Protein AF-A0AAD9MBZ9-F1 (afdb_monomer)

Solvent-accessible surface area (backbone atoms only — not comparable to full-atom values): 18432 Å² total; per-residue (Å²): 141,79,69,64,68,80,71,30,68,68,48,53,51,51,52,49,52,54,50,48,52,55,48,46,54,40,33,76,75,49,40,80,60,59,76,51,81,78,72,68,93,83,60,81,78,73,72,56,68,64,54,52,47,54,52,48,54,54,52,51,51,52,49,51,51,52,50,51,51,50,51,53,53,49,52,55,49,50,51,53,50,52,53,48,49,54,50,48,49,68,76,58,64,48,76,66,56,52,50,51,50,53,52,50,52,53,49,36,58,73,69,64,59,79,77,84,80,80,89,75,85,90,77,91,81,81,88,84,89,82,87,77,91,77,92,74,87,88,71,64,94,63,61,86,77,56,68,84,74,78,80,80,76,76,82,80,88,65,93,84,75,80,57,96,75,46,85,68,54,59,74,71,40,96,87,48,64,77,66,72,78,66,54,76,82,74,86,82,74,89,82,82,82,88,75,80,78,57,51,61,54,54,51,50,53,48,53,51,53,50,51,52,51,50,52,53,53,50,46,50,51,42,48,74,72,67,50,53,69,69,59,44,53,48,35,73,73,31,40,98,80,53,55,74,51,82,86,69,62,77,75,77,62,95,89,64,82,51,84,89,48,68,55,55,48,68,43,99,83,72,49,73,43,71,58,90,66,75,79,76,81,80,127

Radius of gyration: 39.2 Å; Cα contacts (8 Å, |Δi|>4): 52; chains: 1; bounding box: 105×44×94 Å

Organism: NCBI:txid1825666

pLDDT: mean 72.2, std 17.43, range [36.34, 97.31]

Structure (mmCIF, N/CA/C/O backbone):
data_AF-A0AAD9MBZ9-F1
#
_entry.id   AF-A0AAD9MBZ9-F1
#
loop_
_atom_site.group_PDB
_atom_site.id
_atom_site.type_symbol
_atom_site.label_atom_id
_atom_site.label_alt_id
_atom_site.label_comp_id
_atom_site.label_asym_id
_atom_site.label_entity_id
_atom_site.label_seq_id
_atom_site.pdbx_PDB_ins_code
_atom_site.Cartn_x
_atom_site.Cartn_y
_atom_site.Cartn_z
_atom_site.occupancy
_atom_site.B_iso_or_equiv
_atom_site.auth_seq_id
_atom_site.auth_comp_id
_atom_site.auth_asym_id
_atom_site.auth_atom_id
_atom_site.pdbx_PDB_model_num
ATOM 1 N N . MET A 1 1 ? -54.666 5.600 45.096 1.00 47.00 1 MET A N 1
ATOM 2 C CA . MET A 1 1 ? -54.327 6.434 43.925 1.00 47.00 1 MET A CA 1
ATOM 3 C C . MET A 1 1 ? -52.909 6.941 44.125 1.00 47.00 1 MET A C 1
ATOM 5 O O . MET A 1 1 ? -52.737 7.893 44.868 1.00 47.00 1 MET A O 1
ATOM 9 N N . SER A 1 2 ? -51.899 6.234 43.611 1.00 52.81 2 SER A N 1
ATOM 10 C CA . SER A 1 2 ? -50.482 6.617 43.798 1.00 52.81 2 SER A CA 1
ATOM 11 C C . SER A 1 2 ? -49.495 5.877 42.878 1.00 52.81 2 SER A C 1
ATOM 13 O O . SER A 1 2 ? -48.297 5.932 43.121 1.00 52.81 2 SER A O 1
ATOM 15 N N . ASN A 1 3 ? -49.963 5.162 41.846 1.00 53.69 3 ASN A N 1
ATOM 16 C CA . ASN A 1 3 ? -49.082 4.387 40.956 1.00 53.69 3 ASN A CA 1
ATOM 17 C C . ASN A 1 3 ? -48.776 5.106 39.628 1.00 53.69 3 ASN A C 1
ATOM 19 O O . ASN A 1 3 ? -47.924 4.642 38.881 1.00 53.69 3 ASN A O 1
ATOM 23 N N . GLU A 1 4 ? -49.433 6.234 39.335 1.00 56.81 4 GLU A N 1
ATOM 24 C CA . GLU A 1 4 ? -49.197 7.012 38.104 1.00 56.81 4 GLU A CA 1
ATOM 25 C C . GLU A 1 4 ? -47.906 7.844 38.161 1.00 56.81 4 GLU A C 1
ATOM 27 O O . GLU A 1 4 ? -47.330 8.149 37.126 1.00 56.81 4 GLU A O 1
ATOM 32 N N . THR A 1 5 ? -47.392 8.158 39.354 1.00 59.81 5 THR A N 1
ATOM 33 C CA . THR A 1 5 ? -46.161 8.950 39.537 1.00 59.81 5 THR A CA 1
ATOM 34 C C . THR A 1 5 ? -44.873 8.159 39.308 1.00 59.81 5 THR A C 1
ATOM 36 O O . THR A 1 5 ? -43.825 8.755 39.116 1.00 59.81 5 THR A O 1
ATOM 39 N N . VAL A 1 6 ? -44.925 6.823 39.349 1.00 60.34 6 VAL A N 1
ATOM 40 C CA . VAL A 1 6 ? -43.751 5.948 39.131 1.00 60.34 6 VAL A CA 1
ATOM 41 C C . VAL A 1 6 ? -43.583 5.595 37.644 1.00 60.34 6 VAL A C 1
ATOM 43 O O . VAL A 1 6 ? -42.533 5.125 37.222 1.00 60.34 6 VAL A O 1
ATOM 46 N N . LEU A 1 7 ? -44.619 5.835 36.839 1.00 65.50 7 LEU A N 1
ATOM 47 C CA . LEU A 1 7 ? -44.643 5.614 35.390 1.00 65.50 7 LEU A CA 1
ATOM 48 C C . LEU A 1 7 ? -44.848 6.924 34.615 1.00 65.50 7 LEU A C 1
ATOM 50 O O . LEU A 1 7 ? -45.079 6.883 33.410 1.00 65.50 7 LEU A O 1
ATOM 54 N N . SER A 1 8 ? -44.796 8.077 35.290 1.00 83.44 8 SER A N 1
ATOM 55 C CA . SER 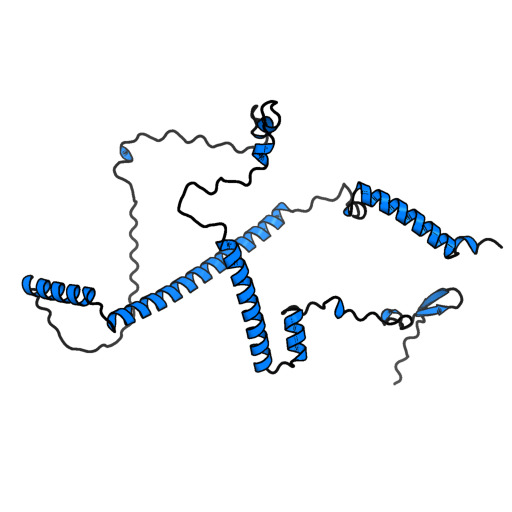A 1 8 ? -44.875 9.370 34.621 1.00 83.44 8 SER A CA 1
ATOM 56 C C . SER A 1 8 ? -43.578 9.636 33.857 1.00 83.44 8 SER A C 1
ATOM 58 O O . SER A 1 8 ? -42.479 9.381 34.353 1.00 83.44 8 SER A O 1
ATOM 60 N N . ASP A 1 9 ? -43.699 10.191 32.652 1.00 84.00 9 ASP A N 1
ATOM 61 C CA . ASP A 1 9 ? -42.548 10.583 31.829 1.00 84.00 9 ASP A CA 1
ATOM 62 C C . ASP A 1 9 ? -41.596 11.535 32.567 1.00 84.00 9 ASP A C 1
ATOM 64 O O . ASP A 1 9 ? -40.397 11.533 32.308 1.00 84.00 9 ASP A O 1
ATOM 68 N N . GLU A 1 10 ? -42.106 12.315 33.523 1.00 85.94 10 GLU A N 1
ATOM 69 C CA . GLU A 1 10 ? -41.304 13.196 34.375 1.00 85.94 10 GLU A CA 1
ATOM 70 C C . GLU A 1 10 ? -40.333 12.405 35.266 1.00 85.94 10 GLU A C 1
ATOM 72 O O . GLU A 1 10 ? -39.157 12.753 35.353 1.00 85.94 10 GLU A O 1
ATOM 77 N N . TYR A 1 11 ? -40.778 11.280 35.831 1.00 88.12 11 TYR A N 1
ATOM 78 C CA . TYR A 1 11 ? -39.923 10.382 36.607 1.00 88.12 11 TYR A CA 1
ATOM 79 C C . TYR A 1 11 ? -38.866 9.696 35.728 1.00 88.12 11 TYR A C 1
ATOM 81 O O . TYR A 1 11 ? -37.708 9.568 36.123 1.00 88.12 11 TYR A O 1
ATOM 89 N N . VAL A 1 12 ? -39.231 9.295 34.505 1.00 90.44 12 VAL A N 1
ATOM 90 C CA . VAL A 1 12 ? -38.288 8.692 33.546 1.00 90.44 12 VAL A CA 1
ATOM 91 C C . VAL A 1 12 ? -37.264 9.720 33.059 1.00 90.44 12 VAL A C 1
ATOM 93 O O . VAL A 1 12 ? -36.084 9.395 32.927 1.00 90.44 12 VAL A O 1
ATOM 96 N N . ALA A 1 13 ? -37.688 10.963 32.822 1.00 90.19 13 ALA A N 1
ATOM 97 C CA . ALA A 1 13 ? -36.803 12.059 32.448 1.00 90.19 13 ALA A CA 1
ATOM 98 C C . ALA A 1 13 ? -35.802 12.373 33.567 1.00 90.19 13 ALA A C 1
ATOM 100 O O . ALA A 1 13 ? -34.615 12.554 33.292 1.00 90.19 13 ALA A O 1
ATOM 101 N N . GLU A 1 14 ? -36.253 12.373 34.822 1.00 90.88 14 GLU A N 1
ATOM 102 C CA . GLU A 1 14 ? -35.382 12.549 35.984 1.00 90.88 14 GLU A CA 1
ATOM 103 C C . GLU A 1 14 ? -34.386 11.385 36.128 1.00 90.88 14 GLU A C 1
ATOM 105 O O . GLU A 1 14 ? -33.186 11.613 36.298 1.00 90.88 14 GLU A O 1
ATOM 110 N N . LEU A 1 15 ? -34.844 10.139 35.951 1.00 92.69 15 LEU A N 1
ATOM 111 C CA . LEU A 1 15 ? -33.988 8.949 35.959 1.00 92.69 15 LEU A CA 1
ATOM 112 C C . LEU A 1 15 ? -32.922 8.998 34.848 1.00 92.69 15 LEU A C 1
ATOM 114 O O . LEU A 1 15 ? -31.755 8.690 35.086 1.00 92.69 15 LEU A O 1
ATOM 118 N N . MET A 1 16 ? -33.306 9.425 33.643 1.00 91.31 16 MET A N 1
ATOM 119 C CA . MET A 1 16 ? -32.402 9.548 32.498 1.00 91.31 16 MET A CA 1
ATOM 120 C C . MET A 1 16 ? -31.396 10.690 32.683 1.00 91.31 16 MET A C 1
ATOM 122 O O . MET A 1 16 ? -30.238 10.554 32.294 1.00 91.31 16 MET A O 1
ATOM 126 N N . ALA A 1 17 ? -31.803 11.802 33.300 1.00 94.44 17 ALA A N 1
ATOM 127 C CA . ALA A 1 17 ? -30.899 12.898 33.637 1.00 94.44 17 ALA A CA 1
ATOM 128 C C . ALA A 1 17 ? -29.855 12.470 34.682 1.00 94.44 17 ALA A C 1
ATOM 130 O O . ALA A 1 17 ? -28.677 12.806 34.540 1.00 94.44 17 ALA A O 1
ATOM 131 N N . LEU A 1 18 ? -30.264 11.692 35.688 1.00 93.69 18 LEU A N 1
ATOM 132 C CA . LEU A 1 18 ? -29.365 11.091 36.676 1.00 93.69 18 LEU A CA 1
ATOM 133 C C . LEU A 1 18 ? -28.376 10.113 36.023 1.00 93.69 18 LEU A C 1
ATOM 135 O O . LEU A 1 18 ? -27.167 10.235 36.225 1.00 93.69 18 LEU A O 1
ATOM 139 N N . GLU A 1 19 ? -28.853 9.199 35.172 1.00 92.81 19 GLU A N 1
ATOM 140 C CA . GLU A 1 19 ? -27.982 8.262 34.451 1.00 92.81 19 GLU A CA 1
ATOM 141 C C . GLU A 1 19 ? -27.018 8.993 33.503 1.00 92.81 19 GLU A C 1
ATOM 143 O O . GLU A 1 19 ? -25.838 8.652 33.435 1.00 92.81 19 GLU A O 1
ATOM 148 N N . ALA A 1 20 ? -27.474 10.049 32.823 1.00 93.31 20 ALA A N 1
ATOM 149 C CA . ALA A 1 20 ? -26.630 10.864 31.954 1.00 93.31 20 ALA A CA 1
ATOM 150 C C . ALA A 1 20 ? -25.500 11.565 32.726 1.00 93.31 20 ALA A C 1
ATOM 152 O O . ALA A 1 20 ? -24.374 11.628 32.227 1.00 93.31 20 ALA A O 1
ATOM 153 N N . GLN A 1 21 ? -25.762 12.055 33.942 1.00 93.06 21 GLN A N 1
ATOM 154 C CA . GLN A 1 21 ? -24.729 12.636 34.806 1.00 93.06 21 GLN A CA 1
ATOM 155 C C . GLN A 1 21 ? -23.696 11.582 35.225 1.00 93.06 21 GLN A C 1
ATOM 157 O O . GLN A 1 21 ? -22.492 11.805 35.071 1.00 93.06 21 GLN A O 1
ATOM 162 N N . ASP A 1 22 ? -24.144 10.400 35.648 1.00 91.50 22 ASP A N 1
ATOM 163 C CA . ASP A 1 22 ? -23.259 9.285 35.998 1.00 91.50 22 ASP A CA 1
ATOM 164 C C . ASP A 1 22 ? -22.427 8.804 34.798 1.00 91.50 22 ASP A C 1
ATOM 166 O O . ASP A 1 22 ? -21.227 8.529 34.916 1.00 91.50 22 ASP A O 1
ATOM 170 N N . CYS A 1 23 ? -23.042 8.717 33.619 1.00 88.25 23 CYS A N 1
ATOM 171 C CA . CYS A 1 23 ? -22.372 8.389 32.366 1.00 88.25 23 CYS A CA 1
ATOM 172 C C . CYS A 1 23 ? -21.369 9.469 31.955 1.00 88.25 23 CYS A C 1
ATOM 174 O O . CYS A 1 23 ? -20.281 9.124 31.494 1.00 88.25 23 CYS A O 1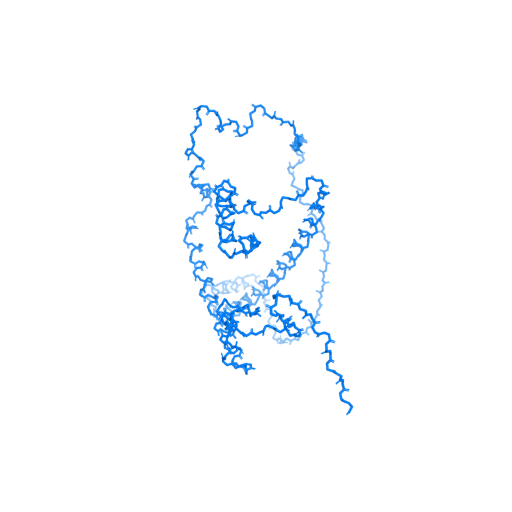
ATOM 176 N N . SER A 1 24 ? -21.681 10.752 32.163 1.00 92.31 24 SER A N 1
ATOM 177 C CA . SER A 1 24 ? -20.761 11.864 31.907 1.00 92.31 24 SER A CA 1
ATOM 178 C C . SER A 1 24 ? -19.519 11.766 32.789 1.00 92.31 24 SER A C 1
ATOM 180 O O . SER A 1 24 ? -18.406 11.884 32.287 1.00 92.31 24 SER A O 1
ATOM 182 N N . VAL A 1 25 ? -19.677 11.482 34.085 1.00 91.81 25 VAL A N 1
ATOM 183 C CA . VAL A 1 25 ? -18.543 11.309 35.010 1.00 91.81 25 VAL A CA 1
ATOM 184 C C . VAL A 1 25 ? -17.682 10.103 34.614 1.00 91.81 25 VAL A C 1
ATOM 186 O O . VAL A 1 25 ? -16.451 10.190 34.572 1.00 91.81 25 VAL A O 1
ATOM 189 N N . LYS A 1 26 ? -18.307 8.975 34.254 1.00 88.75 26 LYS A N 1
ATOM 190 C CA . LYS A 1 26 ? -17.599 7.788 33.738 1.00 88.75 26 LYS A CA 1
ATOM 191 C C . LYS A 1 26 ? -16.870 8.078 32.421 1.00 88.75 26 LYS A C 1
ATOM 193 O O . LYS A 1 26 ? -15.748 7.619 32.226 1.00 88.75 26 LYS A O 1
ATOM 198 N N . TYR A 1 27 ? -17.463 8.877 31.538 1.00 90.44 27 TYR A N 1
ATOM 199 C CA . TYR A 1 27 ? -16.835 9.293 30.286 1.00 90.44 27 TYR A CA 1
ATOM 200 C C . TYR A 1 27 ? -15.659 10.248 30.514 1.00 90.44 27 TYR A C 1
ATOM 202 O O . TYR A 1 27 ? -14.615 10.087 29.891 1.00 90.44 27 TYR A O 1
ATOM 210 N N . SER A 1 28 ? -15.767 11.200 31.442 1.00 92.12 28 SER A N 1
ATOM 211 C CA . SER A 1 28 ? -14.646 12.082 31.790 1.00 92.12 28 SER A CA 1
ATOM 212 C C . SER A 1 28 ? -13.458 11.313 32.369 1.00 92.12 28 SER A C 1
ATOM 214 O O . SER A 1 28 ? -12.314 11.704 32.160 1.00 92.12 28 SER A O 1
ATOM 216 N N . THR A 1 29 ? -13.715 10.217 33.085 1.00 91.12 29 THR A N 1
ATOM 217 C CA . THR A 1 29 ? -12.667 9.428 33.749 1.00 91.12 29 THR A CA 1
ATOM 218 C C . THR A 1 29 ? -12.066 8.338 32.863 1.00 91.12 29 THR A C 1
ATOM 220 O O . THR A 1 29 ? -10.862 8.104 32.928 1.00 91.12 29 THR A O 1
ATOM 223 N N . MET A 1 30 ? -12.869 7.666 32.033 1.00 88.31 30 MET A N 1
ATOM 224 C CA . MET A 1 30 ? -12.446 6.489 31.255 1.00 88.31 30 MET A CA 1
ATOM 225 C C . MET A 1 30 ? -12.684 6.625 29.738 1.00 88.31 30 MET A C 1
ATOM 227 O O . MET A 1 30 ? -12.373 5.710 28.974 1.00 88.31 30 MET A O 1
ATOM 231 N N . GLY A 1 31 ? -13.230 7.749 29.270 1.00 89.50 31 GLY A N 1
ATOM 232 C CA . GLY A 1 31 ? -13.544 7.988 27.861 1.00 89.50 31 GLY A CA 1
ATOM 233 C C . GLY A 1 31 ? -14.549 6.986 27.290 1.00 89.50 31 GLY A C 1
ATOM 234 O O . GLY A 1 31 ? -15.372 6.404 27.997 1.00 89.50 31 GLY A O 1
ATOM 235 N N . LEU A 1 32 ? -14.450 6.729 25.984 1.00 85.50 32 LEU A N 1
ATOM 236 C CA . LEU A 1 32 ? -15.258 5.717 25.285 1.00 85.50 32 LEU A CA 1
ATOM 237 C C . LEU A 1 32 ? -15.076 4.290 25.835 1.00 85.50 32 LEU A C 1
ATOM 239 O O . LEU A 1 32 ? -15.905 3.422 25.559 1.00 85.50 32 LEU A O 1
ATOM 243 N N . GLU A 1 33 ? -14.014 4.017 26.600 1.00 85.44 33 GLU A N 1
ATOM 244 C CA . GLU A 1 33 ? -13.808 2.697 27.200 1.00 85.44 33 GLU A CA 1
ATOM 245 C C . GLU A 1 33 ? -14.776 2.413 28.355 1.00 85.44 33 GLU A C 1
ATOM 247 O O . GLU A 1 33 ? -15.058 1.243 28.609 1.00 85.44 33 GLU A O 1
ATOM 252 N N . ALA A 1 34 ? -15.364 3.444 28.979 1.00 82.38 34 ALA A N 1
ATOM 253 C CA . ALA A 1 34 ? -16.384 3.296 30.024 1.00 82.38 34 ALA A CA 1
ATOM 254 C C . ALA A 1 34 ? -17.599 2.468 29.572 1.00 82.38 34 ALA A C 1
ATOM 256 O O . ALA A 1 34 ? -18.203 1.754 30.370 1.00 82.38 34 ALA A O 1
ATOM 257 N N . PHE A 1 35 ? -17.953 2.565 28.289 1.00 82.31 35 PHE A N 1
ATOM 258 C CA . PHE A 1 35 ? -19.120 1.904 27.700 1.00 82.31 35 PHE A CA 1
ATOM 259 C C . PHE A 1 35 ? -18.781 0.565 27.039 1.00 82.31 35 PHE A C 1
ATOM 261 O O . PHE A 1 35 ? -19.665 -0.125 26.528 1.00 82.31 35 PHE A O 1
ATOM 268 N N . ARG A 1 36 ? -17.504 0.161 27.030 1.00 84.88 36 ARG A N 1
ATOM 269 C CA . ARG A 1 36 ? -17.115 -1.155 26.522 1.00 84.88 36 ARG A CA 1
ATOM 270 C C . ARG A 1 36 ? -17.449 -2.199 27.577 1.00 84.88 36 ARG A C 1
ATOM 272 O O . ARG A 1 36 ? -16.929 -2.158 28.687 1.00 84.88 36 ARG A O 1
ATOM 279 N N . SER A 1 37 ? -18.267 -3.185 27.211 1.00 78.38 37 SER A N 1
ATOM 280 C CA . SER A 1 37 ? -18.514 -4.350 28.061 1.00 78.38 37 SER A CA 1
ATOM 281 C C . SER A 1 37 ? -17.175 -5.006 28.411 1.00 78.38 37 SER A C 1
ATOM 283 O O . SER A 1 37 ? -16.494 -5.555 27.534 1.00 78.38 37 SER A O 1
ATOM 285 N N . SER A 1 38 ? -16.781 -4.922 29.681 1.00 74.56 38 SER A N 1
ATOM 286 C CA . SER A 1 38 ? -15.563 -5.561 30.167 1.00 74.56 38 SER A CA 1
ATOM 287 C C . SER A 1 38 ? -15.698 -7.065 29.964 1.00 74.56 38 SER A C 1
ATOM 289 O O . SER A 1 38 ? -16.590 -7.711 30.516 1.00 74.56 38 SER A O 1
ATOM 291 N N . LYS A 1 39 ? -14.850 -7.620 29.097 1.00 74.94 39 LYS A N 1
ATOM 292 C CA . LYS A 1 39 ? -14.873 -9.051 28.788 1.00 74.94 39 LYS A CA 1
ATOM 293 C C . LYS A 1 39 ? -14.536 -9.818 30.073 1.00 74.94 39 LYS A C 1
ATOM 295 O O . LYS A 1 39 ? -13.599 -9.424 30.772 1.00 74.94 39 LYS A O 1
ATOM 300 N N . PRO A 1 40 ? -15.268 -10.897 30.402 1.00 79.50 40 PRO A N 1
ATOM 301 C CA . PRO A 1 40 ? -15.053 -11.625 31.644 1.00 79.50 40 PRO A CA 1
ATOM 302 C C . PRO A 1 40 ? -13.602 -12.114 31.728 1.00 79.50 40 PRO A C 1
ATOM 304 O O . PRO A 1 40 ? -13.054 -12.650 30.763 1.00 79.50 40 PRO A O 1
ATOM 307 N N . LYS A 1 41 ? -12.984 -11.940 32.904 1.00 73.75 41 LYS A N 1
ATOM 308 C CA . LYS A 1 41 ? -11.548 -12.182 33.156 1.00 73.75 41 LYS A CA 1
ATOM 309 C C . LYS A 1 41 ? -11.096 -13.632 32.890 1.00 73.75 41 LYS A C 1
ATOM 311 O O . LYS A 1 41 ? -9.901 -13.873 32.761 1.00 73.75 41 LYS A O 1
ATOM 316 N N . ASN A 1 42 ? -12.043 -14.566 32.754 1.00 71.56 42 ASN A N 1
ATOM 317 C CA . ASN A 1 42 ? -11.824 -16.010 32.612 1.00 71.56 42 ASN A CA 1
ATOM 318 C C . ASN A 1 42 ? -12.153 -16.555 31.210 1.00 71.56 42 ASN A C 1
ATOM 320 O O . ASN A 1 42 ? -12.506 -17.724 31.072 1.00 71.56 42 ASN A O 1
ATOM 324 N N . LEU A 1 43 ? -12.078 -15.734 30.159 1.00 73.31 43 LEU A N 1
ATOM 325 C CA . LEU A 1 43 ? -12.194 -16.241 28.792 1.00 73.31 43 LEU A CA 1
ATOM 326 C C . LEU A 1 43 ? -10.844 -16.806 28.328 1.00 73.31 43 LEU A C 1
ATOM 328 O O . LEU A 1 43 ? -9.809 -16.148 28.469 1.00 73.31 43 LEU A O 1
ATOM 332 N N . ALA A 1 44 ? -10.848 -18.017 27.764 1.00 78.19 44 ALA A N 1
ATOM 333 C CA . ALA A 1 44 ? -9.657 -18.590 27.148 1.00 78.19 44 ALA A CA 1
ATOM 334 C C . ALA A 1 44 ? -9.099 -17.596 26.118 1.00 78.19 44 ALA A C 1
ATOM 336 O O . ALA A 1 44 ? -9.823 -17.114 25.242 1.00 78.19 44 ALA A O 1
ATOM 337 N N . LYS A 1 45 ? -7.816 -17.238 26.258 1.00 76.62 45 LYS A N 1
ATOM 338 C CA . LYS A 1 45 ? -7.170 -16.266 25.369 1.00 76.62 45 LYS A CA 1
ATOM 339 C C . LYS A 1 45 ? -7.308 -16.770 23.929 1.00 76.62 45 LYS A C 1
ATOM 341 O O . LYS A 1 45 ? -6.924 -17.912 23.671 1.00 76.62 45 LYS A O 1
ATOM 346 N N . PRO A 1 46 ? -7.820 -15.953 22.992 1.00 76.81 46 PRO A N 1
ATOM 347 C CA . PRO A 1 46 ? -7.946 -16.384 21.611 1.00 76.81 46 PRO A CA 1
ATOM 348 C C . PRO A 1 46 ? -6.571 -16.789 21.074 1.00 76.81 46 PRO A C 1
ATOM 350 O O . PRO A 1 46 ? -5.556 -16.160 21.402 1.00 76.81 46 PRO A O 1
ATOM 353 N N . ASN A 1 47 ? -6.539 -17.836 20.246 1.00 79.12 47 ASN A N 1
ATOM 354 C CA . ASN A 1 47 ? -5.323 -18.339 19.609 1.00 79.12 47 ASN A CA 1
ATOM 355 C C . ASN A 1 47 ? -4.829 -17.353 18.533 1.00 79.12 47 ASN A C 1
ATOM 357 O O . ASN A 1 47 ? -4.948 -17.558 17.328 1.00 79.12 47 ASN A O 1
ATOM 361 N N . THR A 1 48 ? -4.300 -16.225 18.995 1.00 89.12 48 THR A N 1
ATOM 362 C CA . THR A 1 48 ? -3.887 -15.102 18.153 1.00 89.12 48 THR A CA 1
ATOM 363 C C . THR A 1 48 ? -2.571 -15.367 17.444 1.00 89.12 48 THR A C 1
ATOM 365 O O . THR A 1 48 ? -2.320 -14.758 16.417 1.00 89.12 48 THR A O 1
ATOM 368 N N . ARG A 1 49 ? -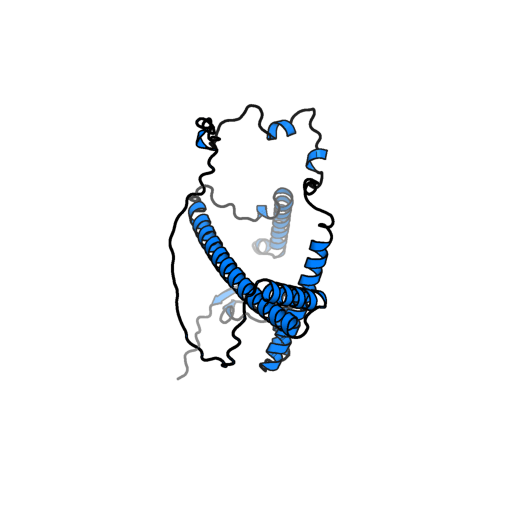1.711 -16.257 17.952 1.00 87.38 49 ARG A N 1
ATOM 369 C CA . ARG A 1 49 ? -0.420 -16.550 17.311 1.00 87.38 49 ARG A CA 1
ATOM 370 C C . ARG A 1 49 ? -0.603 -17.358 16.033 1.00 87.38 49 ARG A C 1
ATOM 372 O O . ARG A 1 49 ? -0.054 -16.962 15.014 1.00 87.38 49 ARG A O 1
ATOM 379 N N . PHE A 1 50 ? -1.420 -18.407 16.086 1.00 90.19 50 PHE A N 1
ATOM 380 C CA . PHE A 1 50 ? -1.712 -19.248 14.928 1.00 90.19 50 PHE A CA 1
ATOM 381 C C . PHE A 1 50 ? -2.438 -18.471 13.823 1.00 90.19 50 PHE A C 1
ATOM 383 O O . PHE A 1 50 ? -1.976 -18.440 12.688 1.00 90.19 50 PHE A O 1
ATOM 390 N N . LEU A 1 51 ? -3.509 -17.744 14.165 1.00 90.81 51 LEU A N 1
ATOM 391 C CA . LEU A 1 51 ? -4.258 -16.954 13.180 1.00 90.81 51 LEU A CA 1
ATOM 392 C C . LEU A 1 51 ? -3.417 -15.822 12.576 1.00 90.81 51 LEU A C 1
ATOM 394 O O . LEU A 1 51 ? -3.471 -15.593 11.372 1.00 90.81 51 LEU A O 1
ATOM 398 N N . ARG A 1 52 ? -2.586 -15.143 13.381 1.00 92.69 52 ARG A N 1
ATOM 399 C CA . ARG A 1 52 ? -1.649 -14.135 12.856 1.00 92.69 52 ARG A CA 1
ATOM 400 C C . ARG A 1 52 ? -0.620 -14.746 11.914 1.00 92.69 52 ARG A C 1
ATOM 402 O O . ARG A 1 52 ? -0.206 -14.065 10.984 1.00 92.69 52 ARG A O 1
ATOM 409 N N . GLN A 1 53 ? -0.195 -15.984 12.162 1.00 94.50 53 GLN A N 1
ATOM 410 C CA . GLN A 1 53 ? 0.757 -16.664 11.294 1.00 94.50 53 GLN A CA 1
ATOM 411 C C . GLN A 1 53 ? 0.126 -17.001 9.942 1.00 94.50 53 GLN A C 1
ATOM 413 O O . GLN A 1 53 ? 0.701 -16.632 8.928 1.00 94.50 53 GLN A O 1
ATOM 418 N N . ILE A 1 54 ? -1.086 -17.565 9.920 1.00 95.38 54 ILE A N 1
ATOM 419 C CA . ILE A 1 54 ? -1.815 -17.847 8.669 1.00 95.38 54 ILE A CA 1
ATOM 420 C C . ILE A 1 54 ? -2.036 -16.568 7.859 1.00 95.38 54 ILE A C 1
ATOM 422 O O . ILE A 1 54 ? -1.788 -16.533 6.655 1.00 95.38 54 ILE A O 1
ATOM 426 N N . ILE A 1 55 ? -2.476 -15.492 8.515 1.00 95.06 55 ILE A N 1
ATOM 427 C CA . ILE A 1 55 ? -2.684 -14.207 7.840 1.00 95.06 55 ILE A CA 1
ATOM 428 C C . ILE A 1 55 ? -1.358 -13.697 7.269 1.00 95.06 55 ILE A C 1
ATOM 430 O O . ILE A 1 55 ? -1.317 -13.292 6.118 1.00 95.06 55 ILE A O 1
ATOM 434 N N . ARG A 1 56 ? -0.258 -13.774 8.024 1.00 96.69 56 ARG A N 1
ATOM 435 C CA . ARG A 1 56 ? 1.051 -13.322 7.538 1.00 96.69 56 ARG A CA 1
ATOM 436 C C . ARG A 1 56 ? 1.570 -14.161 6.370 1.00 96.69 56 ARG A C 1
ATOM 438 O O . ARG A 1 56 ? 2.085 -13.605 5.409 1.00 96.69 56 ARG A O 1
ATOM 445 N N . GLU A 1 57 ? 1.464 -15.483 6.449 1.00 97.00 57 GLU A N 1
ATOM 446 C CA . GLU A 1 57 ? 1.921 -16.387 5.387 1.00 97.00 57 GLU A CA 1
ATOM 447 C C . GLU A 1 57 ? 1.136 -16.154 4.095 1.00 97.00 57 GLU A C 1
ATOM 449 O O . GLU A 1 57 ? 1.732 -16.020 3.028 1.00 97.00 57 GLU A O 1
ATOM 454 N N . THR A 1 58 ? -0.185 -15.998 4.198 1.00 96.38 58 THR A N 1
ATOM 455 C CA . THR A 1 58 ? -1.039 -15.688 3.043 1.00 96.38 58 THR A CA 1
ATOM 456 C C . THR A 1 58 ? -0.752 -14.302 2.469 1.00 96.38 58 THR A C 1
ATOM 458 O O . THR A 1 58 ? -0.621 -14.167 1.253 1.00 96.38 58 THR A O 1
ATOM 461 N N . THR A 1 59 ? -0.575 -13.272 3.304 1.00 96.62 59 THR A N 1
ATOM 462 C CA . THR A 1 59 ? -0.227 -11.928 2.819 1.00 96.62 59 THR A CA 1
ATOM 463 C C . THR A 1 59 ? 1.152 -11.888 2.174 1.00 96.62 59 THR A C 1
ATOM 465 O O . THR A 1 59 ? 1.307 -11.255 1.136 1.00 96.62 59 THR A O 1
ATOM 468 N N . ASN A 1 60 ? 2.142 -12.581 2.744 1.00 97.31 60 ASN A N 1
ATOM 469 C CA . ASN A 1 60 ? 3.497 -12.630 2.196 1.00 97.31 60 ASN A CA 1
ATOM 470 C C . ASN A 1 60 ? 3.528 -13.366 0.855 1.00 97.31 60 ASN A C 1
ATOM 472 O O . ASN A 1 60 ? 4.168 -12.899 -0.080 1.00 97.31 60 ASN A O 1
ATOM 476 N N . HIS A 1 61 ? 2.814 -14.487 0.741 1.00 97.06 61 HIS A N 1
ATOM 477 C CA . HIS A 1 61 ? 2.695 -15.222 -0.514 1.00 97.06 61 HIS A CA 1
ATOM 478 C C . HIS A 1 61 ? 2.009 -14.386 -1.604 1.00 97.06 61 HIS A C 1
ATOM 480 O O . HIS A 1 61 ? 2.500 -14.311 -2.727 1.00 97.06 61 HIS A O 1
ATOM 486 N N . ASN A 1 62 ? 0.912 -13.702 -1.269 1.00 95.69 62 ASN A N 1
ATOM 487 C CA . ASN A 1 62 ? 0.209 -12.844 -2.223 1.00 95.69 62 ASN A CA 1
ATOM 488 C C . ASN A 1 62 ? 1.062 -11.638 -2.636 1.00 95.69 62 ASN A C 1
ATOM 490 O O . ASN A 1 62 ? 1.094 -11.288 -3.812 1.00 95.69 62 ASN A O 1
ATOM 494 N N . ALA A 1 63 ? 1.796 -11.038 -1.695 1.00 96.88 63 ALA A N 1
ATOM 495 C CA . ALA A 1 63 ? 2.748 -9.974 -1.993 1.00 96.88 63 ALA A CA 1
ATOM 496 C C . ALA A 1 63 ? 3.883 -10.466 -2.906 1.00 96.88 63 ALA A C 1
ATOM 498 O O . ALA A 1 63 ? 4.244 -9.772 -3.850 1.00 96.88 63 ALA A O 1
ATOM 499 N N . ALA A 1 64 ? 4.407 -11.673 -2.673 1.00 95.44 64 ALA A N 1
ATOM 500 C CA . ALA A 1 64 ? 5.439 -12.272 -3.515 1.00 95.44 64 ALA A CA 1
ATOM 501 C C . ALA A 1 64 ? 4.930 -12.577 -4.934 1.00 95.44 64 ALA A C 1
ATOM 503 O O . ALA A 1 64 ? 5.644 -12.330 -5.904 1.00 95.44 64 ALA A O 1
ATOM 504 N N . LEU A 1 65 ? 3.692 -13.064 -5.074 1.00 96.25 65 LEU A N 1
ATOM 505 C CA . LEU A 1 65 ? 3.065 -13.266 -6.383 1.00 96.25 65 LEU A CA 1
ATOM 506 C C . LEU A 1 65 ? 2.882 -11.947 -7.139 1.00 96.25 65 LEU A C 1
ATOM 508 O O . LEU A 1 65 ? 3.281 -11.862 -8.297 1.00 96.25 65 LE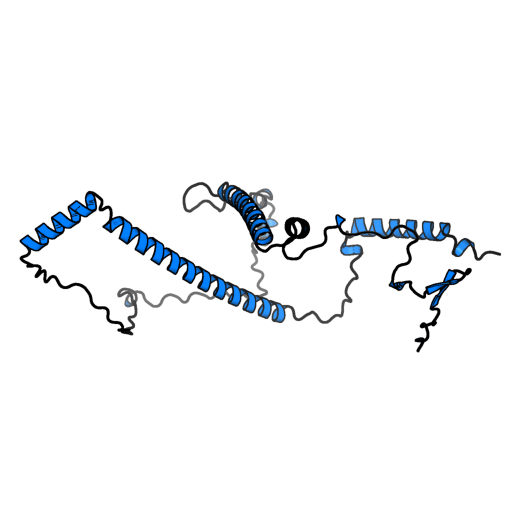U A O 1
ATOM 512 N N . LEU A 1 66 ? 2.355 -10.914 -6.476 1.00 96.44 66 LEU A N 1
ATOM 513 C CA . LEU A 1 66 ? 2.198 -9.581 -7.064 1.00 96.44 66 LEU A CA 1
ATOM 514 C C . LEU A 1 66 ? 3.545 -8.971 -7.467 1.00 96.44 66 LEU A C 1
ATOM 516 O O . LEU A 1 66 ? 3.656 -8.396 -8.544 1.00 96.44 66 LEU A O 1
ATOM 520 N N . ALA A 1 67 ? 4.579 -9.119 -6.636 1.00 94.00 67 ALA A N 1
ATOM 521 C CA . ALA A 1 67 ? 5.922 -8.637 -6.948 1.00 94.00 67 ALA A CA 1
ATOM 522 C C . ALA A 1 67 ? 6.515 -9.353 -8.169 1.00 94.00 67 ALA A C 1
ATOM 524 O O . ALA A 1 67 ? 7.096 -8.705 -9.036 1.00 94.00 67 ALA A O 1
ATOM 525 N N . LYS A 1 68 ? 6.325 -10.674 -8.270 1.00 95.81 68 LYS A N 1
ATOM 526 C CA . LYS A 1 68 ? 6.779 -11.459 -9.423 1.00 95.81 68 LYS A CA 1
ATOM 527 C C . LYS A 1 68 ? 6.060 -11.043 -10.708 1.00 95.81 68 LYS A C 1
ATOM 529 O O . LYS A 1 68 ? 6.713 -10.855 -11.729 1.00 95.81 68 LYS A O 1
ATOM 534 N N . GLU A 1 69 ? 4.741 -10.869 -10.655 1.00 94.94 69 GLU A N 1
ATOM 535 C CA . GLU A 1 69 ? 3.950 -10.399 -11.798 1.00 94.94 69 GLU A CA 1
ATOM 536 C C . GLU A 1 69 ? 4.355 -8.977 -12.215 1.00 94.94 69 GLU A C 1
ATOM 538 O O . GLU A 1 69 ? 4.549 -8.708 -13.401 1.00 94.94 69 GLU A O 1
ATOM 543 N N . ALA A 1 70 ? 4.566 -8.081 -11.246 1.00 95.56 70 ALA A N 1
ATOM 544 C CA . ALA A 1 70 ? 5.037 -6.725 -11.502 1.00 95.56 70 ALA A CA 1
ATOM 545 C C . ALA A 1 70 ? 6.422 -6.727 -12.161 1.00 95.56 70 ALA A C 1
ATOM 547 O O . ALA A 1 70 ? 6.599 -6.072 -13.187 1.00 95.56 70 ALA A O 1
ATOM 548 N N . GLN A 1 71 ? 7.371 -7.510 -11.640 1.00 92.56 71 GLN A N 1
ATOM 549 C CA . GLN A 1 71 ? 8.707 -7.651 -12.220 1.00 92.56 71 GLN A CA 1
ATOM 550 C C . GLN A 1 71 ? 8.651 -8.201 -13.651 1.00 92.56 71 GLN A C 1
ATOM 552 O O . GLN A 1 71 ? 9.335 -7.691 -14.533 1.00 92.56 71 GLN A O 1
ATOM 557 N N . GLU A 1 72 ? 7.814 -9.208 -13.910 1.00 95.06 72 GLU A N 1
ATOM 558 C CA . GLU A 1 72 ? 7.636 -9.759 -15.256 1.00 95.06 72 GLU A CA 1
ATOM 559 C C . GLU A 1 72 ? 7.014 -8.730 -16.214 1.00 95.06 72 GLU A C 1
ATOM 561 O O . GLU A 1 72 ? 7.442 -8.604 -17.363 1.00 95.06 72 GLU A O 1
ATOM 566 N N . SER A 1 73 ? 6.035 -7.952 -15.746 1.00 92.25 73 SER A N 1
ATOM 567 C CA . SER A 1 73 ? 5.425 -6.880 -16.539 1.00 92.25 73 SER A CA 1
ATOM 568 C C . SER A 1 73 ? 6.417 -5.757 -16.856 1.00 92.25 73 SER A C 1
ATOM 570 O O . SER A 1 73 ? 6.436 -5.262 -17.983 1.00 92.25 73 SER A O 1
ATOM 572 N N . GLN A 1 74 ? 7.280 -5.405 -15.898 1.00 94.00 74 GLN A N 1
ATOM 573 C CA . GLN A 1 74 ? 8.333 -4.411 -16.074 1.00 94.00 74 GLN A CA 1
ATOM 574 C C . GLN A 1 74 ? 9.390 -4.898 -17.060 1.00 94.00 74 GLN A C 1
ATOM 576 O O . GLN A 1 74 ? 9.687 -4.184 -18.009 1.00 94.00 74 GLN A O 1
ATOM 581 N N . ALA A 1 75 ? 9.869 -6.137 -16.922 1.00 94.69 75 ALA A N 1
ATOM 582 C CA . ALA A 1 75 ? 10.820 -6.721 -17.865 1.00 94.69 75 ALA A CA 1
ATOM 583 C C . ALA A 1 75 ? 10.257 -6.745 -19.296 1.00 94.69 75 ALA A C 1
ATOM 585 O O . ALA A 1 75 ? 10.935 -6.346 -20.239 1.00 94.69 75 ALA A O 1
ATOM 586 N N . ARG A 1 76 ? 8.978 -7.115 -19.465 1.00 94.56 76 ARG A N 1
ATOM 587 C CA . ARG A 1 76 ? 8.315 -7.045 -20.777 1.00 94.56 76 ARG A CA 1
ATOM 588 C C . ARG A 1 76 ? 8.257 -5.625 -21.337 1.00 94.56 76 ARG A C 1
ATOM 590 O O . ARG A 1 76 ? 8.399 -5.451 -22.546 1.00 94.56 76 ARG A O 1
ATOM 597 N N . LEU A 1 77 ? 8.009 -4.618 -20.501 1.00 93.88 77 LEU A N 1
ATOM 598 C CA . LEU A 1 77 ? 8.017 -3.222 -20.939 1.00 93.88 77 LEU A CA 1
ATOM 599 C C . LEU A 1 77 ? 9.425 -2.777 -21.334 1.00 93.88 77 LEU A C 1
ATOM 601 O O . LEU A 1 77 ? 9.573 -2.185 -22.400 1.00 93.88 77 LEU A O 1
ATOM 605 N N . ASP A 1 78 ? 10.439 -3.112 -20.543 1.00 94.94 78 ASP A N 1
ATOM 606 C CA . ASP A 1 78 ? 11.835 -2.765 -20.814 1.00 94.94 78 ASP A CA 1
ATOM 607 C C . ASP A 1 78 ? 12.369 -3.431 -22.087 1.00 94.94 78 ASP A C 1
ATOM 609 O O . ASP A 1 78 ? 13.087 -2.802 -22.866 1.00 94.94 78 ASP A O 1
ATOM 613 N N . ASP A 1 79 ? 11.960 -4.665 -22.372 1.00 95.12 79 ASP A N 1
ATOM 614 C CA . ASP A 1 79 ? 12.276 -5.335 -23.633 1.00 95.12 79 ASP A CA 1
ATOM 615 C C . ASP A 1 79 ? 11.647 -4.604 -24.824 1.00 95.12 79 ASP A C 1
ATOM 617 O 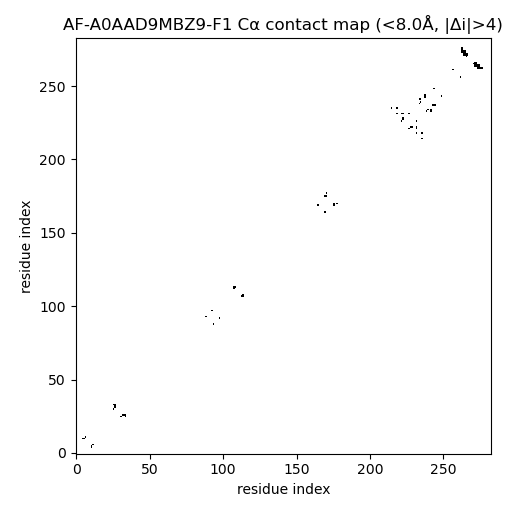O . ASP A 1 79 ? 12.293 -4.391 -25.855 1.00 95.12 79 ASP A O 1
ATOM 621 N N . LEU A 1 80 ? 10.387 -4.175 -24.693 1.00 94.62 80 LEU A N 1
ATOM 622 C CA . LEU A 1 80 ? 9.698 -3.413 -25.734 1.00 94.62 80 LEU A CA 1
ATOM 623 C C . LEU A 1 80 ? 10.318 -2.026 -25.929 1.00 94.62 80 LEU A C 1
ATOM 625 O O . LEU A 1 80 ? 10.488 -1.602 -27.077 1.00 94.62 80 LEU A O 1
ATOM 629 N N . THR A 1 81 ? 10.671 -1.320 -24.852 1.00 94.31 81 THR A N 1
ATOM 630 C CA . THR A 1 81 ? 11.321 -0.006 -24.938 1.00 94.31 81 THR A CA 1
ATOM 631 C C . THR A 1 81 ? 12.718 -0.131 -25.530 1.00 94.31 81 THR A C 1
ATOM 633 O O . THR A 1 81 ? 13.016 0.584 -26.485 1.00 94.31 81 THR A O 1
ATOM 636 N N . SER A 1 82 ? 13.525 -1.092 -25.078 1.00 93.44 82 SER A N 1
ATOM 637 C CA . SER A 1 82 ? 14.866 -1.374 -25.601 1.00 93.44 82 SER A CA 1
ATOM 638 C C . SER A 1 82 ? 14.822 -1.790 -27.070 1.00 93.44 82 SER A C 1
ATOM 640 O O . SER A 1 82 ? 15.609 -1.301 -27.886 1.00 93.44 82 SER A O 1
ATOM 642 N N . ALA A 1 83 ? 13.869 -2.641 -27.463 1.00 93.88 83 ALA A N 1
ATOM 643 C CA . ALA A 1 83 ? 13.670 -3.013 -28.860 1.00 93.88 83 ALA A CA 1
ATOM 644 C C . ALA A 1 83 ? 13.246 -1.811 -29.716 1.00 93.88 83 ALA A C 1
ATOM 646 O O . ALA A 1 83 ? 13.698 -1.670 -30.858 1.00 93.88 83 ALA A O 1
ATOM 647 N N . ASN A 1 84 ? 12.388 -0.934 -29.189 1.00 92.25 84 ASN A N 1
ATOM 648 C CA . ASN A 1 84 ? 11.979 0.284 -29.879 1.00 92.25 84 ASN A CA 1
ATOM 649 C C . ASN A 1 84 ? 13.144 1.278 -29.998 1.00 92.25 84 ASN A C 1
ATOM 651 O O . ASN A 1 84 ? 13.390 1.809 -31.078 1.00 92.25 84 ASN A O 1
ATOM 655 N N . GLU A 1 85 ? 13.931 1.463 -28.943 1.00 90.69 85 GLU A N 1
ATOM 656 C CA . GLU A 1 85 ? 15.125 2.303 -28.958 1.00 90.69 85 GLU A CA 1
ATOM 657 C C . GLU A 1 85 ? 16.167 1.767 -29.949 1.00 90.69 85 GLU A C 1
ATOM 659 O O . GLU A 1 85 ? 16.715 2.522 -30.752 1.00 90.69 85 GLU A O 1
ATOM 664 N N . ALA A 1 86 ? 16.388 0.452 -29.984 1.00 89.44 86 ALA A N 1
ATOM 665 C CA . ALA A 1 86 ? 17.261 -0.179 -30.966 1.00 89.44 86 ALA A CA 1
ATOM 666 C C . ALA A 1 86 ? 16.776 0.065 -32.405 1.00 89.44 86 ALA A C 1
ATOM 668 O O . ALA A 1 86 ? 17.593 0.320 -33.295 1.00 89.44 86 ALA A O 1
ATOM 669 N N . LYS A 1 87 ? 15.458 0.037 -32.652 1.00 91.25 87 LYS A N 1
ATOM 670 C CA . LYS A 1 87 ? 14.876 0.421 -33.950 1.00 91.25 87 LYS A CA 1
ATOM 671 C C . LYS A 1 87 ? 15.119 1.901 -34.252 1.00 91.25 87 LYS A C 1
ATOM 673 O O . LYS A 1 87 ? 15.559 2.212 -35.356 1.00 91.25 87 LYS A O 1
ATOM 678 N N . GLN A 1 88 ? 14.923 2.797 -33.286 1.00 87.06 88 GLN A N 1
ATOM 679 C CA . GLN A 1 88 ? 15.185 4.231 -33.462 1.00 87.06 88 GLN A CA 1
ATOM 680 C C . GLN A 1 88 ? 16.655 4.510 -33.792 1.00 87.06 88 GLN A C 1
ATOM 682 O O . GLN A 1 88 ? 16.946 5.214 -34.757 1.00 87.06 88 GLN A O 1
ATOM 687 N N . ARG A 1 89 ? 17.594 3.875 -33.081 1.00 85.12 89 ARG A N 1
ATOM 688 C CA . ARG A 1 89 ? 19.039 3.977 -33.353 1.00 85.12 89 ARG A CA 1
ATOM 689 C C . ARG A 1 89 ? 19.424 3.442 -34.739 1.00 85.12 89 ARG A C 1
ATOM 691 O O . ARG A 1 89 ? 20.405 3.895 -35.325 1.00 85.12 89 ARG A O 1
ATOM 698 N N . ARG A 1 90 ? 18.672 2.475 -35.284 1.00 83.81 90 ARG A N 1
ATOM 699 C CA . ARG A 1 90 ? 18.855 1.994 -36.667 1.00 83.81 90 ARG A CA 1
ATOM 700 C C . ARG A 1 90 ? 18.342 2.995 -37.701 1.00 83.81 90 ARG A C 1
ATOM 702 O O . ARG A 1 90 ? 18.986 3.136 -38.736 1.00 83.81 90 ARG A O 1
ATOM 709 N N . LEU A 1 91 ? 17.216 3.653 -37.427 1.00 86.56 91 LEU A N 1
ATOM 710 C CA . LEU A 1 91 ? 16.591 4.619 -38.334 1.00 86.56 91 LEU A CA 1
ATOM 711 C C . LEU A 1 91 ? 17.357 5.947 -38.384 1.00 86.56 91 LEU A C 1
ATOM 713 O O . LEU A 1 91 ? 17.578 6.466 -39.472 1.00 86.56 91 LEU A O 1
ATOM 717 N N . ASN A 1 92 ? 17.821 6.443 -37.233 1.00 84.38 92 ASN A N 1
ATOM 718 C CA . ASN A 1 92 ? 18.565 7.698 -37.112 1.00 84.38 92 ASN A CA 1
ATOM 719 C C . ASN A 1 92 ? 19.915 7.471 -36.406 1.00 84.38 92 ASN A C 1
ATOM 721 O O . ASN A 1 92 ? 20.035 7.715 -35.203 1.00 84.38 92 ASN A O 1
ATOM 725 N N . PRO A 1 93 ? 20.950 6.996 -37.124 1.00 83.38 93 PRO A N 1
ATOM 726 C CA . PRO A 1 93 ? 22.274 6.804 -36.546 1.00 83.38 93 PRO A CA 1
ATOM 727 C C . PRO A 1 93 ? 22.908 8.150 -36.178 1.00 83.38 93 PRO A C 1
ATOM 729 O O . PRO A 1 93 ? 23.003 9.050 -37.014 1.00 83.38 93 PRO A O 1
ATOM 732 N N . GLY A 1 94 ? 23.397 8.283 -34.945 1.00 86.75 94 GLY A N 1
ATOM 733 C CA . GLY A 1 94 ? 24.119 9.481 -34.522 1.00 86.75 94 GLY A CA 1
ATOM 734 C C . GLY A 1 94 ? 25.485 9.613 -35.208 1.00 86.75 94 GLY A C 1
ATOM 735 O O . GLY A 1 94 ? 26.095 8.625 -35.621 1.00 86.75 94 GLY A O 1
ATOM 736 N N . ALA A 1 95 ? 26.031 10.833 -35.264 1.00 85.56 95 ALA A N 1
ATOM 737 C CA . ALA A 1 95 ? 27.346 11.096 -35.867 1.00 85.56 95 ALA A CA 1
ATOM 738 C C . ALA A 1 95 ? 28.480 10.233 -35.264 1.00 85.56 95 ALA A C 1
ATOM 740 O O . ALA A 1 95 ? 29.402 9.817 -35.969 1.00 85.56 95 ALA A O 1
ATOM 741 N N . GLY A 1 96 ? 28.396 9.913 -33.967 1.00 86.88 96 GLY A N 1
ATOM 742 C CA . GLY A 1 96 ? 29.324 9.001 -33.290 1.00 86.88 96 GLY A CA 1
ATOM 743 C C . GLY A 1 96 ? 29.178 7.533 -33.712 1.00 86.88 96 GLY A C 1
ATOM 744 O O . GLY A 1 96 ? 30.188 6.847 -33.866 1.00 86.88 96 GLY A O 1
ATOM 745 N N . ASP A 1 97 ? 27.953 7.057 -33.958 1.00 84.75 97 ASP A N 1
ATOM 746 C CA . ASP A 1 97 ? 27.698 5.694 -34.448 1.00 84.75 97 ASP A CA 1
ATOM 747 C C . ASP A 1 97 ? 28.216 5.498 -35.868 1.00 84.75 97 ASP A C 1
ATOM 749 O O . ASP A 1 97 ? 28.824 4.471 -36.177 1.00 84.75 97 ASP A O 1
ATOM 753 N N . ILE A 1 98 ? 28.032 6.510 -36.717 1.00 84.25 98 ILE A N 1
ATOM 754 C CA . ILE A 1 98 ? 28.570 6.531 -38.079 1.00 84.25 98 ILE A CA 1
ATOM 755 C C . ILE A 1 98 ? 30.098 6.429 -38.029 1.00 84.25 98 ILE A C 1
ATOM 757 O O . ILE A 1 98 ? 30.677 5.565 -38.689 1.00 84.25 98 ILE A O 1
ATOM 761 N N . ARG A 1 99 ? 30.751 7.237 -37.182 1.00 88.38 99 ARG A N 1
ATOM 762 C CA . ARG A 1 99 ? 32.210 7.200 -37.003 1.00 88.38 99 ARG A CA 1
ATOM 763 C C . ARG A 1 99 ? 32.696 5.840 -36.495 1.00 88.38 99 ARG A C 1
ATOM 765 O O . ARG A 1 99 ? 33.672 5.317 -37.024 1.00 88.38 99 ARG A O 1
ATOM 772 N N . ARG A 1 100 ? 32.016 5.239 -35.510 1.00 86.81 100 ARG A N 1
ATOM 773 C CA . ARG A 1 100 ? 32.351 3.893 -35.008 1.00 86.81 100 ARG A CA 1
ATOM 774 C C . ARG A 1 100 ? 32.280 2.837 -36.109 1.00 86.81 100 ARG A C 1
ATOM 776 O O . ARG A 1 100 ? 33.202 2.037 -36.232 1.00 86.81 100 ARG A O 1
ATOM 783 N N . ARG A 1 101 ? 31.225 2.852 -36.930 1.00 86.00 101 ARG A N 1
ATOM 784 C CA . ARG A 1 101 ? 31.083 1.930 -38.070 1.00 86.00 101 ARG A CA 1
ATOM 785 C C . ARG A 1 101 ? 32.187 2.131 -39.106 1.00 86.00 101 ARG A C 1
ATOM 787 O O . ARG A 1 101 ? 32.801 1.155 -39.514 1.00 86.00 101 ARG A O 1
ATOM 794 N N . GLN A 1 102 ? 32.488 3.378 -39.470 1.00 88.31 102 GLN A N 1
ATOM 795 C CA . GLN A 1 102 ? 33.562 3.702 -40.415 1.00 88.31 102 GLN A CA 1
ATOM 796 C C . GLN A 1 102 ? 34.932 3.227 -39.916 1.00 88.31 102 GLN A C 1
ATOM 798 O O . GLN A 1 102 ? 35.669 2.593 -40.665 1.00 88.31 102 GLN A O 1
ATOM 803 N N . LEU A 1 103 ? 35.260 3.467 -38.642 1.00 89.38 103 LEU A N 1
ATOM 804 C CA . LEU A 1 103 ? 36.515 2.998 -38.047 1.00 89.38 103 LEU A CA 1
ATOM 805 C C . LEU A 1 103 ? 36.577 1.468 -37.959 1.00 89.38 103 LEU A C 1
ATOM 807 O O . LEU A 1 103 ? 37.622 0.883 -38.234 1.00 89.38 103 LEU A O 1
ATOM 811 N N . GLY A 1 104 ? 35.461 0.814 -37.628 1.00 88.88 104 GLY A N 1
ATOM 812 C CA . GLY A 1 104 ? 35.362 -0.645 -37.628 1.00 88.88 104 GLY A CA 1
ATOM 813 C C . GLY A 1 104 ? 35.540 -1.254 -39.021 1.00 88.88 104 GLY A C 1
ATOM 814 O O . GLY A 1 104 ? 36.208 -2.276 -39.163 1.00 88.88 104 GLY A O 1
ATOM 815 N N . ASP A 1 105 ? 34.999 -0.617 -40.059 1.00 85.00 105 ASP A N 1
ATOM 816 C CA . ASP A 1 105 ? 35.173 -1.046 -41.450 1.00 85.00 105 ASP A CA 1
ATOM 817 C C . ASP A 1 105 ? 36.621 -0.871 -41.920 1.00 85.00 105 ASP A C 1
ATOM 819 O O . ASP A 1 105 ? 37.183 -1.793 -42.510 1.00 85.00 105 ASP A O 1
ATOM 823 N N . ILE A 1 106 ? 37.260 0.255 -41.589 1.00 82.56 106 ILE A N 1
ATOM 824 C CA . ILE A 1 106 ? 38.685 0.490 -41.875 1.00 82.56 106 ILE A CA 1
ATOM 825 C C . ILE A 1 106 ? 39.555 -0.549 -41.153 1.00 82.56 106 ILE A C 1
ATOM 827 O O . ILE A 1 106 ? 40.445 -1.141 -41.763 1.00 82.56 106 ILE A O 1
ATOM 831 N N . SER A 1 107 ? 39.267 -0.826 -39.877 1.00 85.50 107 SER A N 1
ATOM 832 C CA . SER A 1 107 ? 39.966 -1.845 -39.087 1.00 85.50 107 SER A CA 1
ATOM 833 C C . SER A 1 107 ? 39.799 -3.250 -39.677 1.00 85.50 107 SER A C 1
ATOM 835 O O . SER A 1 107 ? 40.779 -3.985 -39.794 1.00 85.50 107 SER A O 1
ATOM 837 N N . ALA A 1 108 ? 38.594 -3.617 -40.123 1.00 82.50 108 ALA A N 1
ATOM 838 C CA . ALA A 1 108 ? 38.338 -4.911 -40.753 1.00 82.50 108 ALA A CA 1
ATOM 839 C C . ALA A 1 108 ? 39.095 -5.081 -42.083 1.00 82.50 108 ALA A C 1
ATOM 841 O O . ALA A 1 108 ? 39.584 -6.175 -42.375 1.00 82.50 108 ALA A O 1
ATOM 842 N N . ILE A 1 109 ? 39.220 -4.002 -42.865 1.00 80.94 109 ILE A N 1
ATOM 843 C CA . ILE A 1 109 ? 40.000 -3.976 -44.109 1.00 80.94 109 ILE A CA 1
ATOM 844 C 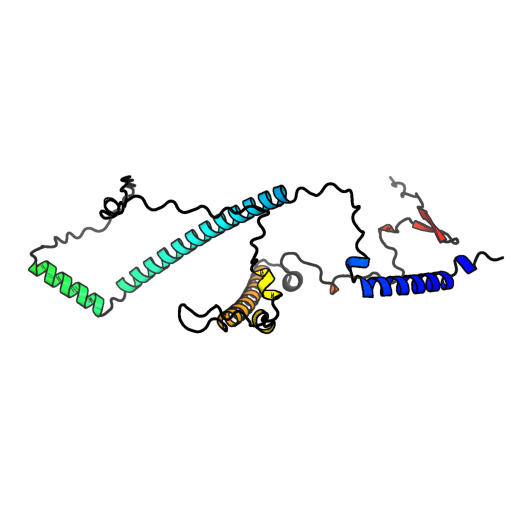C . ILE A 1 109 ? 41.499 -4.115 -43.810 1.00 80.94 109 ILE A C 1
ATOM 846 O O . ILE A 1 109 ? 42.155 -4.947 -44.435 1.00 80.94 109 ILE A O 1
ATOM 850 N N . LEU A 1 110 ? 42.033 -3.375 -42.828 1.00 82.12 110 LEU A N 1
ATOM 851 C CA . LEU A 1 110 ? 43.441 -3.485 -42.413 1.00 82.12 110 LEU A CA 1
ATOM 852 C C . LEU A 1 110 ? 43.785 -4.868 -41.846 1.00 82.12 110 LEU A C 1
ATOM 854 O O . LEU A 1 110 ? 44.863 -5.391 -42.103 1.00 82.12 110 LEU A O 1
ATOM 858 N N . SER A 1 111 ? 42.861 -5.474 -41.102 1.00 77.62 111 SER A N 1
ATOM 859 C CA . SER A 1 111 ? 43.012 -6.817 -40.533 1.00 77.62 111 SER A CA 1
ATOM 860 C C . SER A 1 111 ? 42.897 -7.938 -41.580 1.00 77.62 111 SER A C 1
ATOM 862 O O . SER A 1 111 ? 42.984 -9.111 -41.220 1.00 77.62 111 SER A O 1
ATOM 864 N N . GLY A 1 112 ? 42.647 -7.625 -42.858 1.00 69.12 112 GLY A N 1
ATOM 865 C CA . GLY A 1 112 ? 42.541 -8.622 -43.928 1.00 69.12 112 GLY A CA 1
ATOM 866 C C . GLY A 1 112 ? 41.311 -9.535 -43.840 1.00 69.12 112 GLY A C 1
ATOM 867 O O . GLY A 1 112 ? 41.222 -10.524 -44.570 1.00 69.12 112 GLY A O 1
ATOM 868 N N . ARG A 1 113 ? 40.327 -9.223 -42.985 1.00 68.31 113 ARG A N 1
ATOM 869 C CA . ARG A 1 113 ? 39.120 -10.042 -42.814 1.00 68.31 113 ARG A CA 1
ATOM 870 C C . ARG A 1 113 ? 38.102 -9.696 -43.902 1.00 68.31 113 ARG A C 1
ATOM 872 O O . ARG A 1 113 ? 37.195 -8.890 -43.698 1.00 68.31 113 ARG A O 1
ATOM 879 N N . LYS A 1 114 ? 38.255 -10.306 -45.083 1.00 56.16 114 LYS A N 1
ATOM 880 C CA . LYS A 1 114 ? 37.276 -10.221 -46.181 1.00 56.16 114 LYS A CA 1
ATOM 881 C C . LYS A 1 114 ? 35.894 -10.657 -45.683 1.00 56.16 114 LYS A C 1
ATOM 883 O O . LYS A 1 114 ? 35.677 -11.817 -45.345 1.00 56.16 114 LYS A O 1
ATOM 888 N N . ARG A 1 115 ? 34.942 -9.723 -45.656 1.00 58.25 115 ARG A N 1
ATOM 889 C CA . ARG A 1 115 ? 33.523 -10.024 -45.444 1.00 58.25 115 ARG A CA 1
ATOM 890 C C . ARG A 1 115 ? 32.949 -10.563 -46.758 1.00 58.25 115 ARG A C 1
ATOM 892 O O . ARG A 1 115 ? 32.640 -9.774 -47.648 1.00 58.25 115 ARG A O 1
ATOM 899 N N . ASN A 1 116 ? 32.817 -11.884 -46.883 1.00 52.91 116 ASN A N 1
ATOM 900 C CA . ASN A 1 116 ? 31.965 -12.484 -47.912 1.00 52.91 116 ASN A CA 1
ATOM 901 C C . ASN A 1 116 ? 30.525 -12.050 -47.632 1.00 52.91 116 ASN A C 1
ATOM 903 O O . ASN A 1 116 ? 29.909 -12.484 -46.664 1.00 52.91 116 ASN A O 1
ATOM 907 N N . ARG A 1 117 ? 30.025 -11.119 -48.443 1.00 52.12 117 ARG A N 1
ATOM 908 C CA . ARG A 1 117 ? 28.661 -10.602 -48.368 1.00 52.12 117 ARG A CA 1
ATOM 909 C C . ARG A 1 117 ? 27.830 -11.360 -49.404 1.00 52.12 117 ARG A C 1
ATOM 911 O O . ARG A 1 117 ? 27.617 -10.864 -50.504 1.00 52.12 117 ARG A O 1
ATOM 918 N N . THR A 1 118 ? 27.439 -12.589 -49.084 1.00 43.59 118 THR A N 1
ATOM 919 C CA . THR A 1 118 ? 26.379 -13.297 -49.809 1.00 43.59 118 THR A CA 1
ATOM 920 C C . THR A 1 118 ? 25.051 -12.637 -49.452 1.00 43.59 118 THR A C 1
ATOM 922 O O . THR A 1 118 ? 24.696 -12.508 -48.282 1.00 43.59 118 THR A O 1
ATOM 925 N N . VAL A 1 119 ? 24.368 -12.128 -50.472 1.00 51.53 119 VAL A N 1
ATOM 926 C CA . VAL A 1 119 ? 23.026 -11.557 -50.382 1.00 51.53 119 VAL A CA 1
ATOM 927 C C . VAL A 1 119 ? 22.044 -12.719 -50.467 1.00 51.53 119 VAL A C 1
ATOM 929 O O . VAL A 1 119 ? 21.735 -13.158 -51.566 1.00 51.53 119 VAL A O 1
ATOM 932 N N . GLU A 1 120 ? 21.562 -13.211 -49.328 1.00 38.75 120 GLU A N 1
ATOM 933 C CA . GLU A 1 120 ? 20.344 -14.023 -49.263 1.00 38.75 120 GLU A CA 1
ATOM 934 C C . GLU A 1 120 ? 19.478 -13.542 -48.092 1.00 38.75 120 GLU A C 1
ATOM 936 O O . GLU A 1 120 ? 19.939 -13.354 -46.966 1.00 38.75 120 GLU A O 1
ATOM 941 N N . SER A 1 121 ? 18.223 -13.239 -48.417 1.00 38.16 121 SER A N 1
ATOM 942 C CA . SER A 1 121 ? 17.158 -12.831 -47.500 1.00 38.16 121 SER A CA 1
ATOM 943 C C . SER A 1 121 ? 16.575 -14.045 -46.746 1.00 38.16 121 SER A C 1
ATOM 945 O O . SER A 1 121 ? 16.836 -15.182 -47.127 1.00 38.16 121 SER A O 1
ATOM 947 N N . PRO A 1 122 ? 15.828 -13.821 -45.648 1.00 53.56 122 PRO A N 1
ATOM 948 C CA . PRO A 1 122 ? 15.781 -14.725 -44.506 1.00 53.56 122 PRO A CA 1
ATOM 949 C C . PRO A 1 122 ? 14.691 -15.791 -44.632 1.00 53.56 122 PRO A C 1
ATOM 951 O O . PRO A 1 122 ? 13.583 -15.506 -45.087 1.00 53.56 122 PRO A O 1
ATOM 954 N N . VAL A 1 123 ? 14.976 -16.985 -44.114 1.00 36.66 123 VAL A N 1
ATOM 955 C CA . VAL A 1 123 ? 13.962 -17.987 -43.776 1.00 36.66 123 VAL A CA 1
ATOM 956 C C . VAL A 1 123 ? 14.075 -18.278 -42.287 1.00 36.66 123 VAL A C 1
ATOM 958 O O . VAL A 1 123 ? 15.170 -18.459 -41.759 1.00 36.66 123 VAL A O 1
ATOM 961 N N . ALA A 1 124 ? 12.928 -18.217 -41.621 1.00 49.47 124 ALA A N 1
ATOM 962 C CA . ALA A 1 124 ? 12.756 -18.554 -40.222 1.00 49.47 124 ALA A CA 1
ATOM 963 C C . ALA A 1 124 ? 13.104 -20.026 -39.976 1.00 49.47 124 ALA A C 1
ATOM 965 O O . ALA A 1 124 ? 12.703 -20.870 -40.774 1.00 49.47 124 ALA A O 1
ATOM 966 N N . ASP A 1 125 ? 13.749 -20.325 -38.849 1.00 36.91 125 ASP A N 1
ATOM 967 C CA . ASP A 1 125 ? 13.489 -21.586 -38.162 1.00 36.91 125 ASP A CA 1
ATOM 968 C C . ASP A 1 125 ? 13.692 -21.453 -36.649 1.00 36.91 125 ASP A C 1
ATOM 970 O O . ASP A 1 125 ? 14.499 -20.656 -36.162 1.00 36.91 125 ASP A O 1
ATOM 974 N N . GLU A 1 126 ? 12.855 -22.193 -35.938 1.00 47.06 126 GLU A N 1
ATOM 975 C CA . GLU A 1 126 ? 12.713 -22.257 -34.495 1.00 47.06 126 GLU A CA 1
ATOM 976 C C . GLU A 1 126 ? 13.807 -23.115 -33.825 1.00 47.06 126 GLU A C 1
ATOM 978 O O . GLU A 1 126 ? 14.413 -23.973 -34.455 1.00 47.06 126 GLU A O 1
ATOM 983 N N . ARG A 1 127 ? 13.914 -22.963 -32.492 1.00 45.09 127 ARG A N 1
ATOM 984 C CA . ARG A 1 127 ? 14.480 -23.909 -31.501 1.00 45.09 127 ARG A CA 1
ATOM 985 C C . ARG A 1 127 ? 15.994 -24.156 -31.548 1.00 45.09 127 ARG A C 1
ATOM 987 O O . ARG A 1 127 ? 16.485 -24.908 -32.374 1.00 45.09 127 ARG A O 1
ATOM 994 N N . ASP A 1 128 ? 16.683 -23.709 -30.498 1.00 38.22 128 ASP A N 1
ATOM 995 C CA . ASP A 1 128 ? 17.338 -24.670 -29.600 1.00 38.22 128 ASP A CA 1
ATOM 996 C C . ASP A 1 128 ? 17.546 -24.064 -28.204 1.00 38.22 128 ASP A C 1
ATOM 998 O O . ASP A 1 128 ? 18.080 -22.966 -28.037 1.00 38.22 128 ASP A O 1
ATOM 1002 N N . SER A 1 129 ? 17.067 -24.789 -27.202 1.00 48.38 129 SER A N 1
ATOM 1003 C CA . SER A 1 129 ? 17.218 -24.526 -25.779 1.00 48.38 129 SER A CA 1
ATOM 1004 C C . SER A 1 129 ? 18.355 -25.405 -25.265 1.00 48.38 129 SER A C 1
ATOM 1006 O O . SER A 1 129 ? 18.136 -26.564 -24.916 1.00 48.38 129 SER A O 1
ATOM 1008 N N . GLY A 1 130 ? 19.564 -24.850 -25.217 1.00 38.16 130 GLY A N 1
ATOM 1009 C CA . GLY A 1 130 ? 20.740 -25.494 -24.638 1.00 38.16 130 GLY A CA 1
ATOM 1010 C C . GLY A 1 130 ? 20.962 -25.054 -23.196 1.00 38.16 130 GLY A C 1
ATOM 1011 O O . GLY A 1 130 ? 21.609 -24.042 -22.943 1.00 38.16 130 GLY A O 1
ATOM 1012 N N . THR A 1 131 ? 20.428 -25.830 -22.256 1.00 45.56 131 THR A N 1
ATOM 1013 C CA . THR A 1 131 ? 20.891 -25.895 -20.865 1.00 45.56 131 THR A CA 1
ATOM 1014 C C . THR A 1 131 ? 22.378 -26.256 -20.837 1.00 45.56 131 THR A C 1
ATOM 1016 O O . THR A 1 131 ? 22.764 -27.304 -21.348 1.00 45.56 131 THR A O 1
ATOM 1019 N N . SER A 1 132 ? 23.197 -25.437 -20.177 1.00 40.22 132 SER A N 1
ATOM 1020 C CA . SER A 1 132 ? 24.500 -25.854 -19.655 1.00 40.22 132 SER A CA 1
ATOM 1021 C C . SER A 1 132 ? 24.581 -25.490 -18.177 1.00 40.22 132 SER A C 1
ATOM 1023 O O . SER A 1 132 ? 24.819 -24.345 -17.800 1.00 40.22 132 SER A O 1
ATOM 1025 N N . ASP A 1 133 ? 24.310 -26.510 -17.375 1.00 44.97 133 ASP A N 1
ATOM 1026 C CA . ASP A 1 133 ? 24.771 -26.692 -16.008 1.00 44.97 133 ASP A CA 1
ATOM 1027 C C . ASP A 1 133 ? 26.306 -26.742 -15.995 1.00 44.97 133 ASP A C 1
ATOM 1029 O O . ASP A 1 133 ? 26.890 -27.612 -16.636 1.00 44.97 133 ASP A O 1
ATOM 1033 N N . THR A 1 134 ? 26.945 -25.806 -15.293 1.00 40.47 134 THR A N 1
ATOM 1034 C CA . THR A 1 134 ? 28.306 -25.958 -14.757 1.00 40.47 134 THR A CA 1
ATOM 1035 C C . THR A 1 134 ? 28.447 -25.042 -13.546 1.00 40.47 134 THR A C 1
ATOM 1037 O O . THR A 1 134 ? 28.553 -23.824 -13.694 1.00 40.47 134 THR A O 1
ATOM 1040 N N . GLY A 1 135 ? 28.417 -25.637 -12.354 1.00 46.47 135 GLY A N 1
ATOM 1041 C CA . GLY A 1 135 ? 28.780 -24.977 -11.106 1.00 46.47 135 GLY A CA 1
ATOM 1042 C C . GLY A 1 135 ? 30.272 -24.637 -11.043 1.00 46.47 135 GLY A C 1
ATOM 1043 O O . GLY A 1 135 ? 31.116 -25.409 -11.496 1.00 46.47 135 GLY A O 1
ATOM 1044 N N . HIS A 1 136 ? 30.565 -23.471 -10.477 1.00 36.34 136 HIS A N 1
ATOM 1045 C CA . HIS A 1 136 ? 31.876 -23.038 -9.994 1.00 36.34 136 HIS A CA 1
ATOM 1046 C C . HIS A 1 136 ? 31.568 -21.903 -9.001 1.00 36.34 136 HIS A C 1
ATOM 1048 O O . HIS A 1 136 ? 31.089 -20.856 -9.415 1.00 36.34 136 HIS A O 1
ATOM 1054 N N . GLU A 1 137 ? 31.394 -22.178 -7.707 1.00 42.91 137 GLU A N 1
ATOM 1055 C CA . GLU A 1 137 ? 32.477 -22.197 -6.706 1.00 42.91 137 GLU A CA 1
ATOM 1056 C C . GLU A 1 137 ? 33.402 -20.980 -6.863 1.00 42.91 137 GLU A C 1
ATOM 1058 O O . GLU A 1 137 ? 34.544 -21.087 -7.301 1.00 42.91 137 GLU A O 1
ATOM 1063 N N . ASP A 1 138 ? 32.860 -19.805 -6.527 1.00 41.78 138 ASP A N 1
ATOM 1064 C CA . ASP A 1 138 ? 33.625 -18.588 -6.252 1.00 41.78 138 ASP A CA 1
ATOM 1065 C C . ASP A 1 138 ? 34.377 -18.753 -4.916 1.00 41.78 138 ASP A C 1
ATOM 1067 O O . ASP A 1 138 ? 34.004 -18.168 -3.899 1.00 41.78 138 ASP A O 1
ATOM 1071 N N . ASP A 1 139 ? 35.422 -19.582 -4.908 1.00 48.69 139 ASP A N 1
ATOM 1072 C CA . ASP A 1 139 ? 36.408 -19.608 -3.828 1.00 48.69 139 ASP A CA 1
ATOM 1073 C C . ASP A 1 139 ? 37.538 -18.622 -4.163 1.00 48.69 139 ASP A C 1
ATOM 1075 O O . ASP A 1 139 ? 38.336 -18.823 -5.084 1.00 48.69 139 ASP A O 1
ATOM 1079 N N . ASP A 1 140 ? 37.591 -17.524 -3.408 1.00 68.69 140 ASP A N 1
ATOM 1080 C CA . ASP A 1 140 ? 38.633 -16.501 -3.491 1.00 68.69 140 ASP A CA 1
ATOM 1081 C C . ASP A 1 140 ? 39.990 -17.121 -3.071 1.00 68.69 140 ASP A C 1
ATOM 1083 O O . ASP A 1 140 ? 40.128 -17.582 -1.931 1.00 68.69 140 ASP A O 1
ATOM 1087 N N . PRO A 1 141 ? 41.026 -17.165 -3.938 1.00 72.25 141 PRO A N 1
ATOM 1088 C CA . PRO A 1 141 ? 42.291 -17.883 -3.699 1.00 72.25 141 PRO A CA 1
ATOM 1089 C C . PRO A 1 141 ? 43.156 -17.342 -2.540 1.00 72.25 141 PRO A C 1
ATOM 1091 O O . PRO A 1 141 ? 44.291 -17.788 -2.352 1.00 72.25 141 PRO A O 1
ATOM 1094 N N . LEU A 1 142 ? 42.640 -16.398 -1.749 1.00 58.12 142 LEU A N 1
ATOM 1095 C CA . LEU A 1 142 ? 43.268 -15.849 -0.547 1.00 58.12 142 LEU A CA 1
ATOM 1096 C C . LEU A 1 142 ? 42.643 -16.348 0.770 1.00 58.12 142 LEU A C 1
ATOM 1098 O O . LEU A 1 142 ? 43.254 -16.144 1.821 1.00 58.12 142 LEU A O 1
ATOM 1102 N N . ASP A 1 143 ? 41.499 -17.043 0.747 1.00 59.28 143 ASP A N 1
ATOM 1103 C CA . ASP A 1 143 ? 40.810 -17.463 1.983 1.00 59.28 143 ASP A CA 1
ATOM 1104 C C . ASP A 1 143 ? 41.520 -18.635 2.702 1.00 59.28 143 ASP A C 1
ATOM 1106 O O . ASP A 1 143 ? 41.388 -18.825 3.907 1.00 59.28 143 ASP A O 1
ATOM 1110 N N . HIS A 1 144 ? 42.395 -19.376 2.006 1.00 62.16 144 HIS A N 1
ATOM 1111 C CA . HIS A 1 144 ? 43.189 -20.468 2.596 1.00 62.16 144 HIS A CA 1
ATOM 1112 C C . HIS A 1 144 ? 44.369 -19.995 3.476 1.00 62.16 144 HIS A C 1
ATOM 1114 O O . HIS A 1 144 ? 44.964 -20.802 4.192 1.00 62.16 144 HIS A O 1
ATOM 1120 N N . PHE A 1 145 ? 44.748 -18.709 3.436 1.00 60.41 145 PHE A N 1
ATOM 1121 C CA . PHE A 1 145 ? 45.872 -18.185 4.234 1.00 60.41 145 PHE A CA 1
ATOM 1122 C C . PHE A 1 145 ? 45.428 -17.510 5.541 1.00 60.41 145 PHE A C 1
ATOM 1124 O O . PHE A 1 145 ? 46.246 -17.268 6.433 1.00 60.41 145 PHE A O 1
ATOM 1131 N N . ILE A 1 146 ? 44.134 -17.226 5.684 1.00 61.47 146 ILE A N 1
ATOM 1132 C CA . ILE A 1 146 ? 43.553 -16.697 6.913 1.00 61.47 146 ILE A CA 1
ATOM 1133 C C . ILE A 1 146 ? 43.082 -17.909 7.722 1.00 61.47 146 ILE A C 1
ATOM 1135 O O . ILE A 1 146 ? 42.170 -18.626 7.328 1.00 61.47 146 ILE A O 1
ATOM 1139 N N . GLY A 1 147 ? 43.762 -18.191 8.839 1.00 69.75 147 GLY A N 1
ATOM 1140 C CA . GLY A 1 147 ? 43.375 -19.273 9.753 1.00 69.75 147 GLY A CA 1
ATOM 1141 C C . GLY A 1 147 ? 41.903 -19.164 10.185 1.00 69.75 147 GLY A C 1
ATOM 1142 O O . GLY A 1 147 ? 41.313 -18.091 10.054 1.00 69.75 147 GLY A O 1
ATOM 1143 N N . PRO A 1 148 ? 41.300 -20.245 10.717 1.00 68.50 148 PRO A N 1
ATOM 1144 C CA . PRO A 1 148 ? 39.863 -20.305 10.971 1.00 68.50 148 PRO A CA 1
ATOM 1145 C C . PRO A 1 148 ? 39.392 -19.059 11.724 1.00 68.50 148 PRO A C 1
ATOM 1147 O O . PRO A 1 148 ? 39.889 -18.763 12.815 1.00 68.50 148 PRO A O 1
ATOM 1150 N N . PHE A 1 149 ? 38.451 -18.326 11.121 1.00 60.03 149 PHE A N 1
ATOM 1151 C CA . PHE A 1 149 ? 37.858 -17.142 11.729 1.00 60.03 149 PHE A CA 1
ATOM 1152 C C . PHE A 1 149 ? 37.371 -17.480 13.150 1.00 60.03 149 PHE A C 1
ATOM 1154 O O . PHE A 1 149 ? 36.750 -18.531 13.354 1.00 60.03 149 PHE A O 1
ATOM 1161 N N . PRO A 1 150 ? 37.635 -16.624 14.155 1.00 62.56 150 PRO A N 1
ATOM 1162 C CA . PRO A 1 150 ? 37.129 -16.847 15.501 1.00 62.56 150 PRO A CA 1
ATOM 1163 C C . PRO A 1 150 ? 35.604 -16.971 15.449 1.00 62.56 150 PRO A C 1
ATOM 1165 O O . PRO A 1 150 ? 34.931 -16.148 14.827 1.00 62.56 150 PRO A O 1
ATOM 1168 N N . ALA A 1 151 ? 35.060 -18.007 16.093 1.00 58.16 151 ALA A N 1
ATOM 1169 C CA . ALA A 1 151 ? 33.625 -18.264 16.100 1.00 58.16 151 ALA A CA 1
ATOM 1170 C C . ALA A 1 151 ? 32.857 -17.002 16.529 1.00 58.16 151 ALA A C 1
ATOM 1172 O O . ALA A 1 151 ? 33.055 -16.482 17.631 1.00 58.16 151 ALA A O 1
ATOM 1173 N N . VAL A 1 152 ? 31.973 -16.514 15.655 1.00 62.72 152 VAL A N 1
ATOM 1174 C CA . VAL A 1 152 ? 31.056 -15.418 15.974 1.00 62.72 152 VAL A CA 1
ATOM 1175 C C . VAL A 1 152 ? 30.183 -15.883 17.137 1.00 62.72 152 VAL A C 1
ATOM 1177 O O . VAL A 1 152 ? 29.395 -16.818 17.001 1.00 62.72 152 VAL A O 1
ATOM 1180 N N . GLN A 1 153 ? 30.346 -15.255 18.302 1.00 58.50 153 GLN A N 1
ATOM 1181 C CA . GLN A 1 153 ? 29.504 -15.509 19.469 1.00 58.50 153 GLN A CA 1
ATOM 1182 C C . GLN A 1 153 ? 28.041 -15.248 19.069 1.00 58.50 153 GLN A C 1
ATOM 1184 O O . GLN A 1 153 ? 27.718 -14.118 18.685 1.00 58.50 153 GLN A O 1
ATOM 1189 N N . PRO A 1 154 ? 27.130 -16.236 19.142 1.00 53.00 154 PRO A N 1
ATOM 1190 C CA . PRO A 1 154 ? 25.727 -15.973 18.877 1.00 53.00 154 PRO A CA 1
ATOM 1191 C C . PRO A 1 154 ? 25.221 -14.996 19.937 1.00 53.00 154 PRO A C 1
ATOM 1193 O O . PRO A 1 154 ? 25.310 -15.253 21.140 1.00 53.00 154 PRO A O 1
ATOM 1196 N N . THR A 1 155 ? 24.672 -13.861 19.505 1.00 53.41 155 THR A N 1
ATOM 1197 C CA . THR A 1 155 ? 23.936 -12.985 20.418 1.00 53.41 155 THR A CA 1
ATOM 1198 C C . THR A 1 155 ? 22.706 -13.750 20.903 1.00 53.41 155 THR A C 1
ATOM 1200 O O . THR A 1 155 ? 21.719 -13.926 20.191 1.00 53.41 155 THR A O 1
ATOM 1203 N N . VAL A 1 156 ? 22.790 -14.283 22.123 1.00 48.09 156 VAL A N 1
ATOM 1204 C CA . VAL A 1 156 ? 21.714 -15.049 22.755 1.00 48.09 156 VAL A CA 1
ATOM 1205 C C . VAL A 1 156 ? 20.532 -14.112 22.999 1.00 48.09 156 VAL A C 1
ATOM 1207 O O . VAL A 1 156 ? 20.478 -13.388 23.992 1.00 48.09 156 VAL A O 1
ATOM 1210 N N . ARG A 1 157 ? 19.560 -14.113 22.082 1.00 56.66 157 ARG A N 1
ATOM 1211 C CA . ARG A 1 157 ? 18.263 -13.460 22.281 1.00 56.66 157 ARG A CA 1
ATOM 1212 C C . ARG A 1 157 ? 17.380 -14.388 23.107 1.00 56.66 157 ARG A C 1
ATOM 1214 O O . ARG A 1 157 ? 16.738 -15.293 22.586 1.00 56.66 157 ARG A O 1
ATOM 1221 N N . GLY A 1 158 ? 17.362 -14.151 24.414 1.00 48.38 158 GLY A N 1
ATOM 1222 C CA . GLY A 1 158 ? 16.520 -14.852 25.377 1.00 48.38 158 GLY A CA 1
ATOM 1223 C C . GLY A 1 158 ? 15.873 -13.875 26.355 1.00 48.38 158 GLY A C 1
ATOM 1224 O O . GLY A 1 158 ? 16.471 -12.877 26.752 1.00 48.38 158 GLY A O 1
ATOM 1225 N N . ARG A 1 159 ? 14.629 -14.165 26.747 1.00 50.56 159 ARG A N 1
ATOM 1226 C CA . ARG A 1 159 ? 13.931 -13.479 27.843 1.00 50.56 159 ARG A CA 1
ATOM 1227 C C . ARG A 1 159 ? 14.743 -13.597 29.140 1.00 50.56 159 ARG A C 1
ATOM 1229 O O . ARG A 1 159 ? 15.078 -14.707 29.536 1.00 50.56 159 ARG A O 1
ATOM 1236 N N . GLY A 1 160 ? 14.941 -12.478 29.840 1.00 61.69 160 GLY A N 1
ATOM 1237 C CA . GLY A 1 160 ? 15.165 -12.485 31.292 1.00 61.69 160 GLY A CA 1
ATOM 1238 C C . GLY A 1 160 ? 16.558 -12.130 31.819 1.00 61.69 160 GLY A C 1
ATOM 1239 O O . GLY A 1 160 ? 16.728 -12.155 33.032 1.00 61.69 160 GLY A O 1
ATOM 1240 N N . ARG A 1 161 ? 17.541 -11.745 30.993 1.00 46.94 161 ARG A N 1
ATOM 1241 C CA . ARG A 1 161 ? 18.760 -11.096 31.517 1.00 46.94 161 ARG A CA 1
ATOM 1242 C C . ARG A 1 161 ? 18.586 -9.584 31.478 1.00 46.94 161 ARG A C 1
ATOM 1244 O O . ARG A 1 161 ? 18.662 -8.968 30.421 1.00 46.94 161 ARG A O 1
ATOM 1251 N N . ILE A 1 162 ? 18.331 -9.001 32.644 1.00 54.59 162 ILE A N 1
ATOM 1252 C CA . ILE A 1 162 ? 18.410 -7.560 32.860 1.00 54.59 162 ILE A CA 1
ATOM 1253 C C . ILE A 1 162 ? 19.908 -7.236 32.806 1.00 54.59 162 ILE A C 1
ATOM 1255 O O . ILE A 1 162 ? 20.641 -7.526 33.748 1.00 54.59 162 ILE A O 1
ATOM 1259 N N . SER A 1 163 ? 20.397 -6.746 31.665 1.00 54.12 163 SER A N 1
ATOM 1260 C CA . SER A 1 163 ? 21.691 -6.060 31.646 1.00 54.12 163 SER A CA 1
ATOM 1261 C C . SER A 1 163 ? 21.573 -4.881 32.610 1.00 54.12 163 SER A C 1
ATOM 1263 O O . SER A 1 163 ? 20.610 -4.121 32.517 1.00 54.12 163 SER A O 1
ATOM 1265 N N . THR A 1 164 ? 22.515 -4.737 33.539 1.00 58.06 164 THR A N 1
ATOM 1266 C CA . THR A 1 164 ? 22.527 -3.682 34.570 1.00 58.06 164 THR A CA 1
ATOM 1267 C C . THR A 1 164 ? 22.684 -2.266 34.003 1.00 58.06 164 THR A C 1
ATOM 1269 O O . THR A 1 164 ? 22.686 -1.309 34.761 1.00 58.06 164 THR A O 1
ATOM 1272 N N . ALA A 1 165 ? 22.764 -2.120 32.679 1.00 58.34 165 ALA A N 1
ATOM 1273 C CA . ALA A 1 165 ? 22.609 -0.862 31.963 1.00 58.34 165 ALA A CA 1
ATOM 1274 C C . ALA A 1 165 ? 21.673 -1.094 30.767 1.00 58.34 165 ALA A C 1
ATOM 1276 O O . ALA A 1 165 ? 22.109 -1.280 29.628 1.00 58.34 165 ALA A O 1
ATOM 1277 N N . SER A 1 166 ? 20.365 -1.176 31.025 1.00 63.56 166 SER A N 1
ATOM 1278 C CA . SER A 1 166 ? 19.391 -1.202 29.934 1.00 63.56 166 SER A CA 1
ATOM 1279 C C . SER A 1 166 ? 19.380 0.168 29.249 1.00 63.56 166 SER A C 1
ATOM 1281 O O . SER A 1 166 ? 19.495 1.195 29.915 1.00 63.56 166 SER A O 1
ATOM 1283 N N . ALA A 1 167 ? 19.212 0.212 27.926 1.00 65.62 167 ALA A N 1
ATOM 1284 C CA . ALA A 1 167 ? 19.075 1.474 27.189 1.00 65.62 167 ALA A CA 1
ATOM 1285 C C . ALA A 1 167 ? 17.935 2.367 27.728 1.00 65.62 167 ALA A C 1
ATOM 1287 O O . ALA A 1 167 ? 17.946 3.572 27.506 1.00 65.62 167 ALA A O 1
ATOM 1288 N N . MET A 1 168 ? 16.985 1.785 28.470 1.00 71.31 168 MET A N 1
ATOM 1289 C CA . MET A 1 168 ? 15.891 2.500 29.124 1.00 71.31 168 MET A CA 1
ATOM 1290 C C . MET A 1 168 ? 16.340 3.285 30.361 1.00 71.31 168 MET A C 1
ATOM 1292 O O . MET A 1 168 ? 15.765 4.331 30.632 1.00 71.31 168 MET A O 1
ATOM 1296 N N . ASP A 1 169 ? 17.373 2.834 31.078 1.00 76.75 169 ASP A N 1
ATOM 1297 C CA . ASP A 1 169 ? 17.830 3.467 32.328 1.00 76.75 169 ASP A CA 1
ATOM 1298 C C . ASP A 1 169 ? 18.562 4.798 32.079 1.00 76.75 169 ASP A C 1
ATOM 1300 O O . ASP A 1 169 ? 18.562 5.701 32.908 1.00 76.75 169 ASP A O 1
ATOM 1304 N N . LYS A 1 170 ? 19.081 4.985 30.858 1.00 78.62 170 LYS A N 1
ATOM 1305 C CA . LYS A 1 170 ? 19.638 6.264 30.390 1.00 78.62 170 LYS A CA 1
ATOM 1306 C C . LYS A 1 170 ? 18.608 7.394 30.366 1.00 78.62 170 LYS A C 1
ATOM 1308 O O . LYS A 1 170 ? 18.990 8.552 30.418 1.00 78.62 170 LYS A O 1
ATOM 1313 N N . ARG A 1 171 ? 17.318 7.056 30.289 1.00 82.56 171 ARG A N 1
ATOM 1314 C CA . ARG A 1 171 ? 16.203 8.016 30.273 1.00 82.56 171 ARG A CA 1
ATOM 1315 C C . ARG A 1 171 ? 15.815 8.460 31.689 1.00 82.56 171 ARG A C 1
ATOM 1317 O O . ARG A 1 171 ? 15.061 9.412 31.841 1.00 82.56 171 ARG A O 1
ATOM 1324 N N . PHE A 1 172 ? 16.322 7.763 32.711 1.00 80.12 172 PHE A N 1
ATOM 1325 C CA . PHE A 1 172 ? 16.067 8.027 34.129 1.00 80.12 172 PHE A CA 1
ATOM 1326 C C . PHE A 1 172 ? 17.301 8.564 34.875 1.00 80.12 172 PHE A C 1
ATOM 1328 O O . PHE A 1 172 ? 17.209 8.822 36.071 1.00 80.12 172 PHE A O 1
ATOM 1335 N N . SER A 1 173 ? 18.448 8.749 34.207 1.00 79.69 173 SER A N 1
ATOM 1336 C CA . SER A 1 173 ? 19.619 9.385 34.824 1.00 79.69 173 SER A CA 1
ATOM 1337 C C . SER A 1 173 ? 19.412 10.892 34.982 1.00 79.69 173 SER A C 1
ATOM 1339 O O . SER A 1 173 ? 18.929 11.530 34.050 1.00 79.69 173 SER A O 1
ATOM 1341 N N . ASP A 1 174 ? 19.880 11.479 36.084 1.00 84.94 174 ASP A N 1
ATOM 1342 C CA . ASP A 1 174 ? 19.781 12.928 36.352 1.00 84.94 174 ASP A CA 1
ATOM 1343 C C . ASP A 1 174 ? 20.447 13.820 35.283 1.00 84.94 174 ASP A C 1
ATOM 1345 O O . ASP A 1 174 ? 20.157 15.009 35.191 1.00 84.94 174 ASP A O 1
ATOM 1349 N N . SER A 1 175 ? 21.330 13.257 34.453 1.00 85.81 175 SER A N 1
ATOM 1350 C CA . SER A 1 175 ? 21.982 13.939 33.328 1.00 85.81 175 SER A CA 1
ATOM 1351 C C . SER A 1 175 ? 21.264 13.766 31.981 1.00 85.81 175 SER A C 1
ATOM 1353 O O . SER A 1 175 ? 21.848 14.064 30.940 1.00 85.81 175 SER A O 1
ATOM 1355 N N . TYR A 1 176 ? 20.047 13.222 31.962 1.00 84.25 176 TYR A N 1
ATOM 1356 C CA . TYR A 1 176 ? 19.275 13.007 30.739 1.00 84.25 176 TYR A CA 1
ATOM 1357 C C . TYR A 1 176 ? 18.528 14.279 30.310 1.00 84.25 176 TYR A C 1
ATOM 1359 O O . TYR A 1 176 ? 17.836 14.894 31.119 1.00 84.25 176 TYR A O 1
ATOM 1367 N N . ASP A 1 177 ? 18.643 14.657 29.031 1.00 83.62 177 ASP A N 1
ATOM 1368 C CA . ASP A 1 177 ? 17.938 15.804 28.444 1.00 83.62 177 ASP A CA 1
ATOM 1369 C C . ASP A 1 177 ? 16.689 15.336 27.670 1.00 83.62 177 ASP A C 1
ATOM 1371 O O . ASP A 1 177 ? 16.826 14.762 26.583 1.00 83.62 177 ASP A O 1
ATOM 1375 N N . PRO A 1 178 ? 15.463 15.606 28.161 1.00 80.19 178 PRO A N 1
ATOM 1376 C CA . PRO A 1 178 ? 14.217 15.198 27.508 1.00 80.19 178 PRO A CA 1
ATOM 1377 C C . PRO A 1 178 ? 14.016 15.784 26.107 1.00 80.19 178 PRO A C 1
ATOM 1379 O O . PRO A 1 178 ? 13.181 15.286 25.356 1.00 80.19 178 PRO A O 1
ATOM 1382 N N . ARG A 1 179 ? 14.748 16.846 25.739 1.00 75.62 179 ARG A N 1
ATOM 1383 C CA . ARG A 1 179 ? 14.654 17.438 24.396 1.00 75.62 179 ARG A CA 1
ATOM 1384 C C . ARG A 1 179 ? 15.249 16.542 23.314 1.00 75.62 179 ARG A C 1
ATOM 1386 O O . ARG A 1 179 ? 14.806 16.627 22.169 1.00 75.62 179 ARG A O 1
ATOM 1393 N N . SER A 1 180 ? 16.182 15.662 23.684 1.00 71.31 180 SER A N 1
ATOM 1394 C CA . SER A 1 180 ? 16.791 14.687 22.769 1.00 71.31 180 SER A CA 1
ATOM 1395 C C . SER A 1 180 ? 15.781 13.686 22.190 1.00 71.31 180 SER A C 1
ATOM 1397 O O . SER A 1 180 ? 15.947 13.249 21.061 1.00 71.31 180 SER A O 1
ATOM 1399 N N . ASP A 1 181 ? 14.688 13.400 22.905 1.00 74.50 181 ASP A N 1
ATOM 1400 C CA . ASP A 1 181 ? 13.616 12.490 22.469 1.00 74.50 181 ASP A CA 1
ATOM 1401 C C . ASP A 1 181 ? 12.584 13.138 21.535 1.00 74.50 181 ASP A C 1
ATOM 1403 O O . ASP A 1 181 ? 11.713 12.461 20.991 1.00 74.50 181 ASP A O 1
ATOM 1407 N N . THR A 1 182 ? 12.628 14.464 21.410 1.00 69.38 182 THR A N 1
ATOM 1408 C CA . THR A 1 182 ? 11.640 15.248 20.652 1.00 69.38 182 THR A CA 1
ATOM 1409 C C . THR A 1 182 ? 12.208 15.856 19.383 1.00 69.38 182 THR A C 1
ATOM 1411 O O . THR A 1 182 ? 11.476 16.541 18.665 1.00 69.38 182 THR A O 1
ATOM 1414 N N . GLN A 1 183 ? 13.495 15.636 19.101 1.00 57.31 183 GLN A N 1
ATOM 1415 C CA . GLN A 1 183 ? 14.025 16.017 17.805 1.00 57.31 183 GLN A CA 1
ATOM 1416 C C . GLN A 1 183 ? 13.356 15.134 16.746 1.00 57.31 183 GLN A C 1
ATOM 1418 O O . GLN A 1 183 ? 13.323 13.916 16.921 1.00 57.31 183 GLN A O 1
ATOM 1423 N N . PRO A 1 184 ? 12.776 15.716 15.681 1.00 55.00 184 PRO A N 1
ATOM 1424 C CA . PRO A 1 184 ? 12.463 14.924 14.502 1.00 55.00 184 PRO A CA 1
ATOM 1425 C C . PRO A 1 184 ? 13.753 14.211 14.091 1.00 55.00 184 PRO A C 1
ATOM 1427 O O . PRO A 1 184 ? 14.811 14.835 14.093 1.00 55.00 184 PRO A O 1
ATOM 1430 N N . ASP A 1 185 ? 13.675 12.904 13.852 1.00 47.25 185 ASP A N 1
ATOM 1431 C CA . ASP A 1 185 ? 14.833 12.073 13.536 1.00 47.25 185 ASP A CA 1
ATOM 1432 C C . ASP A 1 185 ? 15.587 12.652 12.322 1.00 47.25 185 ASP A C 1
ATOM 1434 O O . ASP A 1 185 ? 15.226 12.412 11.171 1.00 47.25 185 ASP A O 1
ATOM 1438 N N . ASP A 1 186 ? 16.652 13.410 12.582 1.00 50.50 186 ASP A N 1
ATOM 1439 C CA . ASP A 1 186 ? 17.566 13.951 11.570 1.00 50.50 186 ASP A CA 1
ATOM 1440 C C . ASP A 1 186 ? 18.579 12.879 11.091 1.00 50.50 186 ASP A C 1
ATOM 1442 O O . ASP A 1 186 ? 19.569 13.195 10.435 1.00 50.50 186 ASP A O 1
ATOM 1446 N N . ASP A 1 187 ? 18.332 11.590 11.367 1.00 43.97 187 ASP A N 1
ATOM 1447 C CA . ASP A 1 187 ? 19.169 10.447 10.947 1.00 43.97 187 ASP A CA 1
ATOM 1448 C C . ASP A 1 187 ? 18.842 9.952 9.517 1.00 43.97 187 ASP A C 1
ATOM 1450 O O . ASP A 1 187 ? 19.021 8.792 9.151 1.00 43.97 187 ASP A O 1
ATOM 1454 N N . TYR A 1 188 ? 18.365 10.867 8.669 1.00 49.81 188 TYR A N 1
ATOM 1455 C CA . TYR A 1 188 ? 18.222 10.695 7.218 1.00 49.81 188 TYR A CA 1
ATOM 1456 C C . TYR A 1 188 ? 19.219 11.579 6.455 1.00 49.81 188 TYR A C 1
ATOM 1458 O O . TYR A 1 188 ? 18.867 12.240 5.476 1.00 49.81 188 TYR A O 1
ATOM 1466 N N . SER A 1 189 ? 20.478 11.631 6.898 1.00 50.91 189 SER A N 1
ATOM 1467 C CA . SER A 1 189 ? 21.495 12.443 6.222 1.00 50.91 189 SER A CA 1
ATOM 1468 C C . SER A 1 189 ? 22.929 11.950 6.442 1.00 50.91 189 SER A C 1
ATOM 1470 O O . SER A 1 189 ? 23.797 12.709 6.864 1.00 50.91 189 SER A O 1
ATOM 1472 N N . GLU A 1 190 ? 23.229 10.718 6.038 1.00 50.19 190 GLU A N 1
ATOM 1473 C CA . GLU A 1 190 ? 24.594 10.378 5.614 1.00 50.19 190 GLU A CA 1
ATOM 1474 C C . GLU A 1 190 ? 24.568 9.340 4.480 1.00 50.19 190 GLU A C 1
ATOM 1476 O O . GLU A 1 190 ? 24.866 8.162 4.641 1.00 50.19 190 GLU A O 1
ATOM 1481 N N . GLY A 1 191 ? 24.150 9.789 3.290 1.00 46.97 191 GLY A N 1
ATOM 1482 C CA . GLY A 1 191 ? 24.236 8.985 2.069 1.00 46.97 191 GLY A CA 1
ATOM 1483 C C . GLY A 1 191 ? 23.344 9.475 0.929 1.00 46.97 191 GLY A C 1
ATOM 1484 O O . GLY A 1 191 ? 22.221 9.018 0.790 1.00 46.97 191 GLY A O 1
ATOM 1485 N N . ILE A 1 192 ? 23.898 10.333 0.064 1.00 41.59 192 ILE A N 1
ATOM 1486 C CA . ILE A 1 192 ? 23.352 10.787 -1.234 1.00 41.59 192 ILE A CA 1
ATOM 1487 C C . ILE A 1 192 ? 22.289 11.905 -1.177 1.00 41.59 192 ILE A C 1
ATOM 1489 O O . ILE A 1 192 ? 21.089 11.691 -1.107 1.00 41.59 192 ILE A O 1
ATOM 1493 N N . GLY A 1 193 ? 22.783 13.137 -1.346 1.00 40.50 193 GLY A N 1
ATOM 1494 C CA . GLY A 1 193 ? 22.252 14.112 -2.306 1.00 40.50 193 GLY A CA 1
ATOM 1495 C C . GLY A 1 193 ? 20.761 14.468 -2.259 1.00 40.50 193 GLY A C 1
ATOM 1496 O O . GLY A 1 193 ? 19.986 13.960 -3.054 1.00 40.50 193 GLY A O 1
ATOM 1497 N N . SER A 1 194 ? 20.432 15.485 -1.457 1.00 49.19 194 SER A N 1
ATOM 1498 C CA . SER A 1 194 ? 19.457 16.555 -1.751 1.00 49.19 194 SER A CA 1
ATOM 1499 C C . SER A 1 194 ? 18.039 16.164 -2.242 1.00 49.19 194 SER A C 1
ATOM 1501 O O . SER A 1 194 ? 17.820 15.836 -3.407 1.00 49.19 194 SER A O 1
ATOM 1503 N N . GLY A 1 195 ? 17.029 16.380 -1.383 1.00 45.31 195 GLY A N 1
ATOM 1504 C CA . GLY A 1 195 ? 15.658 16.705 -1.825 1.00 45.31 195 GLY A CA 1
ATOM 1505 C C . GLY A 1 195 ? 14.547 15.696 -1.502 1.00 45.31 195 GLY A C 1
ATOM 1506 O O . GLY A 1 195 ? 13.718 15.424 -2.368 1.00 45.31 195 GLY A O 1
ATOM 1507 N N . GLY A 1 196 ? 14.515 15.143 -0.286 1.00 45.59 196 GLY A N 1
ATOM 1508 C CA . GLY A 1 196 ? 13.541 14.119 0.136 1.00 45.59 196 GLY A CA 1
ATOM 1509 C C . GLY A 1 196 ? 12.264 14.613 0.833 1.00 45.59 196 GLY A C 1
ATOM 1510 O O . GLY A 1 196 ? 11.402 13.800 1.119 1.00 45.59 196 GLY A O 1
ATOM 1511 N N . GLY A 1 197 ? 12.108 15.914 1.106 1.00 47.88 197 GLY A N 1
ATOM 1512 C CA . GLY A 1 197 ? 10.907 16.441 1.784 1.00 47.88 197 GLY A CA 1
ATOM 1513 C C . GLY A 1 197 ? 9.788 16.924 0.851 1.00 47.88 197 GLY A C 1
ATOM 1514 O O . GLY A 1 197 ? 8.637 16.977 1.260 1.00 47.88 197 GLY A O 1
ATOM 1515 N N . SER A 1 19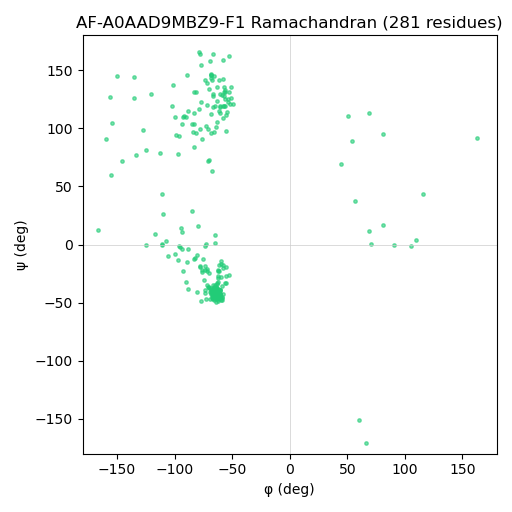8 ? 10.108 17.278 -0.401 1.00 51.34 198 SER A N 1
ATOM 1516 C CA . SER A 1 198 ? 9.131 17.792 -1.388 1.00 51.34 198 SER A CA 1
ATOM 1517 C C . SER A 1 198 ? 8.494 16.676 -2.213 1.00 51.34 198 SER A C 1
ATOM 1519 O O . SER A 1 198 ? 7.328 16.770 -2.576 1.00 51.34 198 SER A O 1
ATOM 1521 N N . LYS A 1 199 ? 9.244 15.599 -2.483 1.00 54.72 199 LYS A N 1
ATOM 1522 C CA . LYS A 1 199 ? 8.810 14.519 -3.379 1.00 54.72 199 LYS A CA 1
ATOM 1523 C C . LYS A 1 199 ? 7.607 13.753 -2.843 1.00 54.72 199 LYS A C 1
ATOM 1525 O O . LYS A 1 199 ? 6.709 13.492 -3.621 1.00 54.72 199 LYS A O 1
ATOM 1530 N N . ASP A 1 200 ? 7.515 13.515 -1.536 1.00 57.53 200 ASP A N 1
ATOM 1531 C CA . ASP A 1 200 ? 6.332 12.878 -0.934 1.00 57.53 200 ASP A CA 1
ATOM 1532 C C . ASP A 1 200 ? 5.055 13.721 -1.092 1.00 57.53 200 ASP A C 1
ATOM 1534 O O . ASP A 1 200 ? 3.959 13.180 -1.256 1.00 57.53 200 ASP A O 1
ATOM 1538 N N . TRP A 1 201 ? 5.176 15.052 -1.078 1.00 57.09 201 TRP A N 1
ATOM 1539 C CA . TRP A 1 201 ? 4.048 15.968 -1.270 1.00 57.09 201 TRP A CA 1
ATOM 1540 C C . TRP A 1 201 ? 3.684 16.138 -2.742 1.00 57.09 201 TRP A C 1
ATOM 1542 O O . TRP A 1 201 ? 2.497 16.139 -3.074 1.00 57.09 201 TRP A O 1
ATOM 1552 N N . ASP A 1 202 ? 4.683 16.245 -3.617 1.00 63.09 202 ASP A N 1
ATOM 1553 C CA . ASP A 1 202 ? 4.483 16.286 -5.065 1.00 63.09 202 ASP A CA 1
ATOM 1554 C C . ASP A 1 202 ? 3.873 14.968 -5.566 1.00 63.09 202 ASP A C 1
ATOM 1556 O O . ASP A 1 202 ? 2.875 14.986 -6.285 1.00 63.09 202 ASP A O 1
ATOM 1560 N N . GLU A 1 203 ? 4.359 13.828 -5.079 1.00 72.19 203 GLU A N 1
ATOM 1561 C CA . GLU A 1 203 ? 3.834 12.496 -5.389 1.00 72.19 203 GLU A CA 1
ATOM 1562 C C . GLU A 1 203 ? 2.435 12.277 -4.791 1.00 72.19 203 GLU A C 1
ATOM 1564 O O . GLU A 1 203 ? 1.543 11.748 -5.457 1.00 72.19 203 GLU A O 1
ATOM 1569 N N . SER A 1 204 ? 2.166 12.788 -3.583 1.00 70.38 204 SER A N 1
ATOM 1570 C CA . SER A 1 204 ? 0.810 12.796 -3.011 1.00 70.38 204 SER A CA 1
ATOM 1571 C C . SER A 1 204 ? -0.168 13.662 -3.820 1.00 70.38 204 SER A C 1
ATOM 1573 O O . SER A 1 204 ? -1.331 13.285 -4.014 1.00 70.38 204 SER A O 1
ATOM 1575 N N . ALA A 1 205 ? 0.276 14.818 -4.321 1.00 76.62 205 ALA A N 1
ATOM 1576 C CA . ALA A 1 205 ? -0.539 15.700 -5.153 1.00 76.62 205 ALA A CA 1
ATOM 1577 C C . ALA A 1 205 ? -0.792 15.103 -6.547 1.00 76.62 205 ALA A C 1
ATOM 1579 O O . ALA A 1 205 ? -1.890 15.244 -7.099 1.00 76.62 205 ALA A O 1
ATOM 1580 N N . GLU A 1 206 ? 0.191 14.410 -7.115 1.00 77.31 206 GLU A N 1
ATOM 1581 C CA . GLU A 1 206 ? 0.054 13.664 -8.365 1.00 77.31 206 GLU A CA 1
ATOM 1582 C C . GLU A 1 206 ? -0.891 12.468 -8.210 1.00 77.31 206 GLU A C 1
ATOM 1584 O O . GLU A 1 206 ? -1.831 12.338 -8.999 1.00 77.31 206 GLU A O 1
ATOM 1589 N N . ALA A 1 207 ? -0.775 11.694 -7.129 1.00 78.50 207 ALA A N 1
ATOM 1590 C CA . ALA A 1 207 ? -1.695 10.603 -6.814 1.00 78.50 207 ALA A CA 1
ATOM 1591 C C . ALA A 1 207 ? -3.154 11.082 -6.675 1.00 78.50 207 ALA A C 1
ATOM 1593 O O . ALA A 1 207 ? -4.093 10.388 -7.085 1.00 78.50 207 ALA A O 1
ATOM 1594 N N . TYR A 1 208 ? -3.378 12.288 -6.136 1.00 76.94 208 TYR A N 1
ATOM 1595 C CA . TYR A 1 208 ? -4.711 12.894 -6.106 1.00 76.94 208 TYR A CA 1
ATOM 1596 C C . TYR A 1 208 ? -5.221 13.214 -7.515 1.00 76.94 208 TYR A C 1
ATOM 1598 O O . TYR A 1 208 ? -6.351 12.855 -7.856 1.00 76.94 208 TYR A O 1
ATOM 1606 N N . ARG A 1 209 ? -4.395 13.848 -8.358 1.00 88.12 209 ARG A N 1
ATOM 1607 C CA . ARG A 1 209 ? -4.756 14.157 -9.752 1.00 88.12 209 ARG A CA 1
ATOM 1608 C C . ARG A 1 209 ? -5.054 12.891 -10.553 1.00 88.12 209 ARG A C 1
ATOM 1610 O O . ARG A 1 209 ? -6.020 12.872 -11.315 1.00 88.12 209 ARG A O 1
ATOM 1617 N N . ASP A 1 210 ? -4.295 11.825 -10.346 1.00 84.44 210 ASP A N 1
ATOM 1618 C CA . ASP A 1 210 ? -4.503 10.553 -11.034 1.00 84.44 210 ASP A CA 1
ATOM 1619 C C . ASP A 1 210 ? -5.755 9.822 -10.550 1.00 84.44 210 ASP A C 1
ATOM 1621 O O . ASP A 1 210 ? -6.506 9.284 -11.367 1.00 84.44 210 ASP A O 1
ATOM 1625 N N . ARG A 1 211 ? -6.093 9.913 -9.259 1.00 79.75 211 ARG A N 1
ATOM 1626 C CA . ARG A 1 211 ? -7.386 9.435 -8.744 1.00 79.75 211 ARG A CA 1
ATOM 1627 C C . ARG A 1 211 ? -8.566 10.171 -9.384 1.00 79.75 211 ARG A C 1
ATOM 1629 O O . ARG A 1 211 ? -9.572 9.536 -9.701 1.00 79.75 211 ARG A O 1
ATOM 1636 N N . GLN A 1 212 ? -8.450 11.482 -9.610 1.00 84.12 212 GLN A N 1
ATOM 1637 C CA . GLN A 1 212 ? -9.482 12.259 -10.310 1.00 84.12 212 GLN A CA 1
ATOM 1638 C C . GLN A 1 212 ? -9.608 11.844 -11.780 1.00 84.12 212 GLN A C 1
ATOM 1640 O O . GLN A 1 212 ? -10.719 11.613 -12.258 1.00 84.12 212 GLN A O 1
ATOM 1645 N N . LYS A 1 213 ? -8.484 11.674 -12.489 1.00 88.75 213 LYS A N 1
ATOM 1646 C CA . LYS A 1 213 ? -8.487 11.168 -13.872 1.00 88.75 213 LYS A CA 1
ATOM 1647 C C . LYS A 1 213 ? -9.100 9.769 -13.956 1.00 88.75 213 LYS A C 1
ATOM 1649 O O . LYS A 1 213 ? -9.899 9.518 -14.852 1.00 88.75 213 LYS A O 1
ATOM 1654 N N . TRP A 1 214 ? -8.788 8.878 -13.014 1.00 81.25 214 TRP A N 1
ATOM 1655 C CA . TRP A 1 214 ? -9.365 7.534 -12.955 1.00 81.25 214 TRP A CA 1
ATOM 1656 C C . TRP A 1 214 ? -10.881 7.565 -12.735 1.00 81.25 214 TRP A C 1
ATOM 1658 O O . TRP A 1 214 ? -11.609 6.868 -13.442 1.00 81.25 214 TRP A O 1
ATOM 1668 N N . LYS A 1 215 ? -11.375 8.426 -11.833 1.00 82.62 215 LYS A N 1
ATOM 1669 C CA . LYS A 1 215 ? -12.820 8.640 -11.645 1.00 82.62 215 LYS A CA 1
ATOM 1670 C C . LYS A 1 215 ? -13.501 9.121 -12.929 1.00 82.62 215 LYS A C 1
ATOM 1672 O O . LYS A 1 215 ? -14.505 8.540 -13.334 1.00 82.62 215 LYS A O 1
ATOM 1677 N N . GLN A 1 216 ? -12.929 10.119 -13.605 1.00 86.06 216 GLN A N 1
ATOM 1678 C CA . GLN A 1 216 ? -13.478 10.664 -14.854 1.00 86.06 216 GLN A CA 1
ATOM 1679 C C . GLN A 1 216 ? -13.479 9.629 -15.987 1.00 86.06 216 GLN A C 1
ATOM 1681 O O . GLN A 1 216 ? -14.478 9.467 -16.688 1.00 86.06 216 GLN A O 1
ATOM 1686 N N . GLN A 1 217 ? -12.384 8.882 -16.149 1.00 87.38 217 GLN A N 1
ATOM 1687 C CA . GLN A 1 217 ? -12.288 7.813 -17.145 1.00 87.38 217 GLN A CA 1
ATOM 1688 C C . GLN A 1 217 ? -13.243 6.655 -16.831 1.00 87.38 217 GLN A C 1
ATOM 1690 O O . GLN A 1 217 ? -13.845 6.096 -17.746 1.00 87.38 217 GLN A O 1
ATOM 1695 N N . GLY A 1 218 ? -13.426 6.312 -15.554 1.00 84.00 218 GLY A N 1
ATOM 1696 C CA . GLY A 1 218 ? -14.408 5.323 -15.111 1.00 84.00 218 GLY A CA 1
ATOM 1697 C C . GLY A 1 218 ? -15.842 5.748 -15.428 1.00 84.00 218 GLY A C 1
ATOM 1698 O O . GLY A 1 218 ? -16.589 4.977 -16.028 1.00 84.00 218 GLY A O 1
ATOM 1699 N N . ALA A 1 219 ? -16.196 7.001 -15.139 1.00 82.06 219 ALA A N 1
ATOM 1700 C CA . ALA A 1 219 ? -17.499 7.567 -15.479 1.00 82.06 219 ALA A CA 1
ATOM 1701 C C . ALA A 1 219 ? -17.745 7.592 -16.999 1.00 82.06 219 ALA A C 1
ATOM 1703 O O . ALA A 1 219 ? -18.832 7.244 -17.460 1.00 82.06 219 ALA A O 1
ATOM 1704 N N . ALA A 1 220 ? -16.730 7.939 -17.796 1.00 84.81 220 ALA A N 1
ATOM 1705 C CA . ALA A 1 220 ? -16.817 7.915 -19.255 1.00 84.81 220 ALA A CA 1
ATOM 1706 C C . ALA A 1 220 ? -17.017 6.491 -19.801 1.00 84.81 220 ALA A C 1
ATOM 1708 O O . ALA A 1 220 ? -17.853 6.285 -20.679 1.00 84.81 220 ALA A O 1
ATOM 1709 N N . ARG A 1 221 ? -16.315 5.492 -19.248 1.00 87.50 221 ARG A N 1
ATOM 1710 C CA . ARG A 1 221 ? -16.502 4.074 -19.604 1.00 87.50 221 ARG A CA 1
ATOM 1711 C C . ARG A 1 221 ? -17.910 3.586 -19.274 1.00 87.50 221 ARG A C 1
ATOM 1713 O O . ARG A 1 221 ? -18.517 2.912 -20.099 1.00 87.50 221 ARG A O 1
ATOM 1720 N N . LEU A 1 222 ? -18.450 3.961 -18.113 1.00 84.75 222 LEU A N 1
ATOM 1721 C CA . LEU A 1 222 ? -19.825 3.627 -17.734 1.00 84.75 222 LEU A CA 1
ATOM 1722 C C . LEU A 1 222 ? -20.855 4.310 -18.646 1.00 84.75 222 LEU A C 1
ATOM 1724 O O . LEU A 1 222 ? -21.844 3.681 -19.017 1.00 84.75 222 LEU A O 1
ATOM 1728 N N . ARG A 1 223 ? -20.591 5.550 -19.085 1.00 88.62 223 ARG A N 1
ATOM 1729 C CA . ARG A 1 223 ? -21.436 6.250 -20.067 1.00 88.62 223 ARG A CA 1
ATOM 1730 C C . ARG A 1 223 ? -21.427 5.545 -21.427 1.00 88.62 223 ARG A C 1
ATOM 1732 O O . ARG A 1 223 ? -22.483 5.367 -22.021 1.00 88.62 223 ARG A O 1
ATOM 1739 N N . VAL A 1 224 ? -20.261 5.096 -21.900 1.00 88.56 224 VAL A N 1
ATOM 1740 C CA . VAL A 1 224 ? -20.130 4.329 -23.158 1.00 88.56 224 VAL A CA 1
ATOM 1741 C C . VAL A 1 224 ? -20.796 2.953 -23.057 1.00 88.56 224 VAL A C 1
ATOM 1743 O O . VAL A 1 224 ? -21.391 2.491 -24.024 1.00 88.56 224 VAL A O 1
ATOM 1746 N N . ALA A 1 225 ? -20.756 2.324 -21.882 1.00 86.44 225 ALA A N 1
ATOM 1747 C CA . ALA A 1 225 ? -21.448 1.066 -21.606 1.00 86.44 225 ALA A CA 1
ATOM 1748 C C . ALA A 1 225 ? -22.980 1.214 -21.468 1.00 86.44 225 ALA A C 1
ATOM 1750 O O . ALA A 1 225 ? -23.665 0.221 -21.236 1.00 86.44 225 ALA A O 1
ATOM 1751 N N . GLY A 1 226 ? -23.523 2.428 -21.618 1.00 88.88 226 GLY A N 1
ATOM 1752 C CA . GLY A 1 226 ? -24.964 2.683 -21.620 1.00 88.88 226 GLY A CA 1
ATOM 1753 C C . GLY A 1 226 ? -25.611 2.756 -20.235 1.00 88.88 226 GLY A C 1
ATOM 1754 O O . GLY A 1 226 ? -26.834 2.664 -20.144 1.00 88.88 226 GLY A O 1
ATOM 1755 N N . PHE A 1 227 ? -24.834 2.924 -19.157 1.00 83.94 227 PHE A N 1
ATOM 1756 C CA . PHE A 1 227 ? -25.403 3.185 -17.830 1.00 83.94 227 PHE A CA 1
ATOM 1757 C C . PHE A 1 227 ? -26.049 4.572 -17.774 1.00 83.94 227 PHE A C 1
ATOM 1759 O O . PHE A 1 227 ? -25.568 5.521 -18.400 1.00 83.94 227 PHE A O 1
ATOM 1766 N N . THR A 1 228 ? -27.132 4.708 -17.002 1.00 89.31 228 THR A N 1
ATOM 1767 C CA . THR A 1 228 ? -27.815 6.000 -16.869 1.00 89.31 228 THR A CA 1
ATOM 1768 C C . THR A 1 228 ? -26.934 6.998 -16.119 1.00 89.31 228 THR A C 1
ATOM 1770 O O . THR A 1 228 ? -26.176 6.637 -15.215 1.00 89.31 228 THR A O 1
ATOM 1773 N N . GLU A 1 229 ? -27.032 8.282 -16.467 1.00 83.50 229 GLU A N 1
ATOM 1774 C CA . GLU A 1 229 ? -26.205 9.329 -15.848 1.00 83.50 229 GLU A CA 1
ATOM 1775 C C . GLU A 1 229 ? -26.415 9.419 -14.327 1.00 83.50 229 GLU A C 1
ATOM 1777 O O . GLU A 1 229 ? -25.492 9.746 -13.584 1.00 83.50 229 GLU A O 1
ATOM 1782 N N . GLU A 1 230 ? -27.599 9.038 -13.848 1.00 84.00 230 GLU A N 1
ATOM 1783 C CA . GLU A 1 230 ? -27.935 8.955 -12.425 1.00 84.00 230 GLU A CA 1
ATOM 1784 C C . GLU A 1 230 ? -27.176 7.830 -11.705 1.00 84.00 230 GLU A C 1
ATOM 1786 O O . GLU A 1 230 ? -26.676 8.022 -10.594 1.00 84.00 230 GLU A O 1
ATOM 1791 N N . GLN A 1 231 ? -27.032 6.667 -12.350 1.00 79.62 231 GLN A N 1
ATOM 1792 C CA . GLN A 1 231 ? -26.243 5.547 -11.830 1.00 79.62 231 GLN A CA 1
ATOM 1793 C C . GLN A 1 231 ? -24.752 5.891 -11.802 1.00 79.62 231 GLN A C 1
ATOM 1795 O O . GLN A 1 231 ? -24.065 5.577 -10.830 1.00 79.62 231 GLN A O 1
ATOM 1800 N N . ILE A 1 232 ? -24.267 6.595 -12.826 1.00 83.62 232 ILE A N 1
ATOM 1801 C CA . ILE A 1 232 ? -22.880 7.064 -12.905 1.00 83.62 232 ILE A CA 1
ATOM 1802 C C . ILE A 1 232 ? -22.597 8.086 -11.804 1.00 83.62 232 ILE A C 1
ATOM 1804 O O . ILE A 1 232 ? -21.587 7.972 -11.116 1.00 83.62 232 ILE A O 1
ATOM 1808 N N . LYS A 1 233 ? -23.511 9.034 -11.569 1.00 81.69 233 LYS A N 1
ATOM 1809 C CA . LYS A 1 233 ? -23.385 10.036 -10.502 1.00 81.69 233 LYS A CA 1
ATOM 1810 C C . LYS A 1 233 ? -23.359 9.396 -9.113 1.00 81.69 233 LYS A C 1
ATOM 1812 O O . LYS A 1 233 ? -22.587 9.811 -8.251 1.00 81.69 233 LYS A O 1
ATOM 1817 N N . LYS A 1 234 ? -24.167 8.353 -8.898 1.00 80.19 234 LYS A N 1
ATOM 1818 C CA . LYS A 1 234 ? -24.144 7.572 -7.655 1.00 80.19 234 LYS A CA 1
ATOM 1819 C C . LYS A 1 234 ? -22.821 6.823 -7.475 1.00 80.19 234 LYS A C 1
ATOM 1821 O O . LYS A 1 234 ? -22.255 6.832 -6.386 1.00 80.19 234 LYS A O 1
ATOM 1826 N N . TRP A 1 235 ? -22.308 6.220 -8.543 1.00 82.69 235 TRP A N 1
ATOM 1827 C CA . TRP A 1 235 ? -21.015 5.536 -8.542 1.00 82.69 235 TRP A CA 1
ATOM 1828 C C . TRP A 1 235 ? -19.833 6.500 -8.332 1.00 82.69 235 TRP A C 1
ATOM 1830 O O . TRP A 1 235 ? -18.895 6.183 -7.608 1.00 82.69 235 TRP A O 1
ATOM 1840 N N . GLU A 1 236 ? -19.883 7.708 -8.895 1.00 80.94 236 GLU A N 1
ATOM 1841 C CA . GLU A 1 236 ? -18.850 8.737 -8.713 1.00 80.94 236 GLU A CA 1
ATOM 1842 C C . GLU A 1 236 ? -18.759 9.220 -7.251 1.00 80.94 236 GLU A C 1
ATOM 1844 O O . GLU A 1 236 ? -17.652 9.480 -6.748 1.00 80.94 236 GLU A O 1
ATOM 1849 N N . LYS A 1 237 ? -19.916 9.278 -6.566 1.00 76.81 237 LYS A N 1
ATOM 1850 C CA . LYS A 1 237 ? -20.056 9.656 -5.151 1.00 76.81 237 LYS A CA 1
ATOM 1851 C C . LYS A 1 237 ? -19.638 8.523 -4.196 1.00 76.81 237 LYS A C 1
ATOM 1853 O O . LYS A 1 237 ? -18.805 8.767 -3.331 1.00 76.81 237 LYS A O 1
ATOM 1858 N N . GLY A 1 238 ? -20.129 7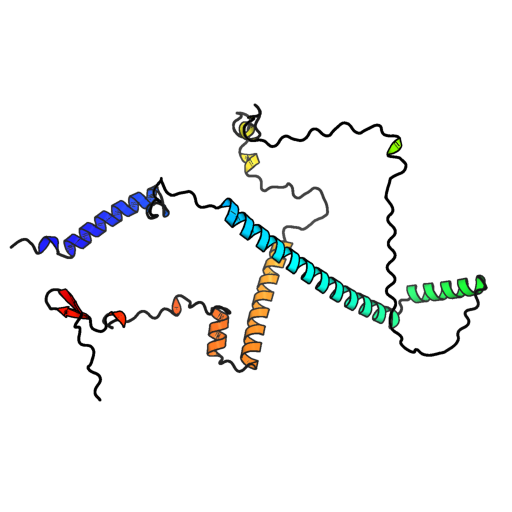.294 -4.404 1.00 67.00 238 GLY A N 1
ATOM 1859 C CA . GLY A 1 238 ? -19.962 6.158 -3.473 1.00 67.00 238 GLY A CA 1
ATOM 1860 C C . GLY A 1 238 ? -18.999 5.036 -3.906 1.00 67.00 238 GLY A C 1
ATOM 1861 O O . GLY A 1 238 ? -18.876 4.024 -3.215 1.00 67.00 238 GLY A O 1
ATOM 1862 N N . GLY A 1 239 ? -18.324 5.165 -5.052 1.00 63.19 239 GLY A N 1
ATOM 1863 C CA . GLY A 1 239 ? -17.396 4.157 -5.579 1.00 63.19 239 GLY A CA 1
ATOM 1864 C C . GLY A 1 239 ? -18.053 2.823 -5.992 1.00 63.19 239 GLY A C 1
ATOM 1865 O O . GLY A 1 239 ? -19.278 2.701 -6.015 1.00 63.19 239 GLY A O 1
ATOM 1866 N N . PRO A 1 240 ? -17.251 1.783 -6.311 1.00 53.06 240 PRO A N 1
ATOM 1867 C CA . PRO A 1 240 ? -17.739 0.471 -6.770 1.00 53.06 240 PRO A CA 1
ATOM 1868 C C . PRO A 1 240 ? -18.602 -0.282 -5.745 1.00 53.06 240 PRO A C 1
ATOM 1870 O O . PRO A 1 240 ? -19.382 -1.147 -6.127 1.00 53.06 240 PRO A O 1
ATOM 1873 N N . SER A 1 241 ? -18.448 0.049 -4.458 1.00 55.31 241 SER A N 1
ATOM 1874 C CA . SER A 1 241 ? -19.203 -0.515 -3.330 1.00 55.31 241 SER A CA 1
ATOM 1875 C C . SER A 1 241 ? -20.610 0.094 -3.212 1.00 55.31 241 SER A C 1
ATOM 1877 O O . SER A 1 241 ? -21.503 -0.508 -2.618 1.00 55.31 241 SER A O 1
ATOM 1879 N N . GLY A 1 242 ? -20.846 1.270 -3.817 1.00 56.00 242 GLY A N 1
ATOM 1880 C CA . GLY A 1 242 ? -22.127 1.966 -3.716 1.00 56.00 242 GLY A CA 1
ATOM 1881 C C . GLY A 1 242 ? -22.513 2.244 -2.265 1.00 56.00 242 GLY A C 1
ATOM 1882 O O . GLY A 1 242 ? -23.687 2.104 -1.911 1.00 56.00 242 GLY A O 1
ATOM 1883 N N . GLU A 1 243 ? -21.524 2.574 -1.425 1.00 58.16 243 GLU A N 1
ATOM 1884 C CA . GLU A 1 243 ? -21.762 2.908 -0.024 1.00 58.16 243 GLU A CA 1
ATOM 1885 C C . GLU A 1 243 ? -22.759 4.063 0.023 1.00 58.16 243 GLU A C 1
ATOM 1887 O O . GLU A 1 243 ? -22.564 5.115 -0.586 1.00 58.16 243 GLU A O 1
ATOM 1892 N N . LYS A 1 244 ? -23.905 3.799 0.656 1.00 63.59 244 LYS A N 1
ATOM 1893 C CA . LYS A 1 244 ? -24.979 4.774 0.809 1.00 63.59 244 LYS A CA 1
ATOM 1894 C C . LYS A 1 244 ? -24.457 5.845 1.755 1.00 63.59 244 LYS A C 1
ATOM 1896 O O . LYS A 1 244 ? -24.240 5.558 2.931 1.00 63.59 244 LYS A O 1
ATOM 1901 N N . ASP A 1 245 ? -24.252 7.050 1.238 1.00 60.12 245 ASP A N 1
ATOM 1902 C CA . ASP A 1 245 ? -23.918 8.196 2.074 1.00 60.12 245 ASP A CA 1
ATOM 1903 C C . ASP A 1 245 ? -25.017 8.425 3.117 1.00 60.12 245 ASP A C 1
ATOM 1905 O O . ASP A 1 245 ? -26.172 8.033 2.932 1.00 60.12 245 ASP A O 1
ATOM 1909 N N . LEU A 1 246 ? -24.679 9.122 4.201 1.00 54.47 246 LEU A N 1
ATOM 1910 C CA . LEU A 1 246 ? -25.638 9.513 5.239 1.00 54.47 246 LEU A CA 1
ATOM 1911 C C . LEU A 1 246 ? -26.863 10.258 4.663 1.00 54.47 246 LEU A C 1
ATOM 1913 O O . LEU A 1 246 ? -27.953 10.158 5.219 1.00 54.47 246 LEU A O 1
ATOM 1917 N N . ASP A 1 247 ? -26.708 10.919 3.512 1.00 55.16 247 ASP A N 1
ATOM 1918 C CA . ASP A 1 247 ? -27.778 11.616 2.783 1.00 55.16 247 ASP A CA 1
ATOM 1919 C C . ASP A 1 247 ? -28.793 10.674 2.099 1.00 55.16 247 ASP A C 1
ATOM 1921 O O . ASP A 1 247 ? -29.928 11.072 1.837 1.00 55.16 247 ASP A O 1
ATOM 1925 N N . ASP A 1 248 ? -28.413 9.424 1.807 1.00 65.69 248 ASP A N 1
ATOM 1926 C CA . ASP A 1 248 ? -29.299 8.406 1.215 1.00 65.69 248 ASP A CA 1
ATOM 1927 C C . ASP A 1 248 ? -30.210 7.753 2.275 1.00 65.69 248 ASP A C 1
ATOM 1929 O O . ASP A 1 248 ? -31.135 6.997 1.945 1.00 65.69 248 ASP A O 1
ATOM 1933 N N . VAL A 1 249 ? -29.971 8.038 3.560 1.00 70.44 249 VAL A N 1
ATOM 1934 C CA . VAL A 1 249 ? -30.788 7.556 4.675 1.00 70.44 249 VAL A CA 1
ATOM 1935 C C . VAL A 1 249 ? -32.087 8.359 4.728 1.00 70.44 249 VAL A C 1
ATOM 1937 O O . VAL A 1 249 ? -32.208 9.390 5.389 1.00 70.44 249 VAL A O 1
ATOM 1940 N N . ARG A 1 250 ? -33.110 7.860 4.030 1.00 66.44 250 ARG A N 1
ATOM 1941 C CA . ARG A 1 250 ? -34.484 8.351 4.170 1.00 66.44 250 ARG A CA 1
ATOM 1942 C C . ARG A 1 250 ? -35.072 7.884 5.497 1.00 66.44 250 ARG A C 1
ATOM 1944 O O . ARG A 1 250 ? -35.520 6.746 5.624 1.00 66.44 250 ARG A O 1
ATOM 1951 N N . TRP A 1 251 ? -35.109 8.780 6.474 1.00 65.81 251 TRP A N 1
ATOM 1952 C CA . TRP A 1 251 ? -35.894 8.580 7.687 1.00 65.81 251 TRP A CA 1
ATOM 1953 C C . TRP A 1 251 ? -37.386 8.668 7.354 1.00 65.81 251 TRP A C 1
ATOM 1955 O O . TRP A 1 251 ? -37.817 9.567 6.628 1.00 65.81 251 TRP A O 1
ATOM 1965 N N . ARG A 1 252 ? -38.183 7.724 7.867 1.00 65.62 252 ARG A N 1
ATOM 1966 C CA . ARG A 1 252 ? -39.645 7.808 7.771 1.00 65.62 252 ARG A CA 1
ATOM 1967 C C . ARG A 1 252 ? -40.146 8.994 8.588 1.00 65.62 252 ARG A C 1
ATOM 1969 O O . ARG A 1 252 ? -39.592 9.319 9.638 1.00 65.62 252 ARG A O 1
ATOM 1976 N N . LYS A 1 253 ? -41.195 9.644 8.090 1.00 68.38 253 LYS A N 1
ATOM 1977 C CA . LYS A 1 253 ? -41.845 10.760 8.779 1.00 68.38 253 LYS A CA 1
ATOM 1978 C C . LYS A 1 253 ? -42.548 10.222 10.033 1.00 68.38 253 LYS A C 1
ATOM 1980 O O . LYS A 1 253 ? -43.026 9.089 10.031 1.00 68.38 253 LYS A O 1
ATOM 1985 N N . ALA A 1 254 ? -42.585 11.011 11.106 1.00 55.50 254 ALA A N 1
ATOM 1986 C CA . ALA A 1 254 ? -43.241 10.614 12.351 1.00 55.50 254 ALA A CA 1
ATOM 1987 C C . ALA A 1 254 ? -44.699 10.190 12.081 1.00 55.50 254 ALA A C 1
ATOM 1989 O O . ALA A 1 254 ? -45.461 10.965 11.503 1.00 55.50 254 ALA A O 1
ATOM 1990 N N . GLY A 1 255 ? -45.051 8.956 12.461 1.00 68.00 255 GLY A N 1
ATOM 1991 C CA . GLY A 1 255 ? -46.387 8.371 12.277 1.00 68.00 255 GLY A CA 1
ATOM 1992 C C . GLY A 1 255 ? -46.521 7.327 11.160 1.00 68.00 255 GLY A C 1
ATOM 1993 O O . GLY A 1 255 ? -47.609 6.797 10.976 1.00 68.00 255 GLY A O 1
ATOM 1994 N N . GLU A 1 256 ? -45.458 7.017 10.410 1.00 69.44 256 GLU A N 1
ATOM 1995 C CA . GLU A 1 256 ? -45.501 5.962 9.388 1.00 69.44 256 GLU A CA 1
ATOM 1996 C C . GLU A 1 256 ? -45.033 4.608 9.963 1.00 69.44 256 GLU A C 1
ATOM 1998 O O . GLU A 1 256 ? -43.843 4.425 10.242 1.00 69.44 256 GLU A O 1
ATOM 2003 N N . ASP A 1 257 ? -45.960 3.656 10.127 1.00 58.62 257 ASP A N 1
ATOM 2004 C CA . ASP A 1 257 ? -45.682 2.328 10.697 1.00 58.62 257 ASP A CA 1
ATOM 2005 C C . ASP A 1 257 ? -44.584 1.595 9.917 1.00 58.62 257 ASP A C 1
ATOM 2007 O O . ASP A 1 257 ? -44.576 1.558 8.680 1.00 58.62 257 ASP A O 1
ATOM 2011 N N . ARG A 1 258 ? -43.612 1.014 10.630 1.00 72.06 258 ARG A N 1
ATOM 2012 C CA . ARG A 1 258 ? -42.521 0.263 9.996 1.00 72.06 258 ARG A CA 1
ATOM 2013 C C . ARG A 1 258 ? -43.022 -1.107 9.560 1.00 72.06 258 ARG A C 1
ATOM 2015 O O . ARG A 1 258 ? -43.930 -1.679 10.148 1.00 72.06 258 ARG A O 1
ATOM 2022 N N . GLU A 1 259 ? -42.385 -1.688 8.550 1.00 63.97 259 GLU A N 1
ATOM 2023 C CA . GLU A 1 259 ? -42.834 -2.966 7.980 1.00 63.97 259 GLU A CA 1
ATOM 2024 C C . GLU A 1 259 ? -42.801 -4.138 8.973 1.00 63.97 259 GLU A C 1
ATOM 2026 O O . GLU A 1 259 ? -43.543 -5.098 8.804 1.00 63.97 259 GLU A O 1
ATOM 2031 N N . TRP A 1 260 ? -41.995 -4.033 10.032 1.00 64.88 260 TRP A N 1
ATOM 2032 C CA . TRP A 1 260 ? -41.926 -4.997 11.135 1.00 64.88 260 TRP A CA 1
ATOM 2033 C C . TRP A 1 260 ? -42.917 -4.707 12.280 1.00 64.88 260 TRP A C 1
ATOM 2035 O O . TRP A 1 260 ? -43.019 -5.493 13.223 1.00 64.88 260 TRP A O 1
ATOM 2045 N N . ASP A 1 261 ? -43.657 -3.601 12.187 1.00 64.06 261 ASP A N 1
ATOM 2046 C CA . ASP A 1 261 ? -44.803 -3.269 13.037 1.00 64.06 261 ASP A CA 1
ATOM 2047 C C . ASP A 1 261 ? -46.137 -3.661 12.368 1.00 64.06 261 ASP A C 1
ATOM 2049 O O . ASP A 1 261 ? -47.198 -3.569 12.985 1.00 64.06 261 ASP A O 1
ATOM 2053 N N . ARG A 1 262 ? -46.102 -4.204 11.137 1.00 62.41 262 ARG A N 1
ATOM 2054 C CA . ARG A 1 262 ? -47.280 -4.804 10.493 1.00 62.41 262 ARG A CA 1
ATOM 2055 C C . ARG A 1 262 ? -47.836 -5.938 11.361 1.00 62.41 262 ARG A C 1
ATOM 2057 O O . ARG A 1 262 ? -47.157 -6.931 11.607 1.00 62.41 262 ARG A O 1
ATOM 2064 N N . GLY A 1 263 ? -49.085 -5.786 11.803 1.00 61.53 263 GLY A N 1
ATOM 2065 C CA . GLY A 1 263 ? -49.794 -6.768 12.635 1.00 61.53 263 GLY A CA 1
ATOM 2066 C C . GLY A 1 263 ? -49.642 -6.565 14.146 1.00 61.53 263 GLY A C 1
ATOM 2067 O O . GLY A 1 263 ? -50.233 -7.320 14.922 1.00 61.53 263 GLY A O 1
ATOM 2068 N N . LYS A 1 264 ? -48.897 -5.543 14.584 1.00 67.00 264 LYS A N 1
ATOM 2069 C CA . LYS A 1 264 ? -48.898 -5.114 15.983 1.00 67.00 264 LYS A CA 1
ATOM 2070 C C . LYS A 1 264 ? -50.002 -4.090 16.180 1.00 67.00 264 LYS A C 1
ATOM 2072 O O . LYS A 1 264 ? -49.951 -3.002 15.618 1.00 67.00 264 LYS A O 1
ATOM 2077 N N . VAL A 1 265 ? -50.999 -4.445 16.977 1.00 68.00 265 VAL A N 1
ATOM 2078 C CA . VAL A 1 265 ? -52.048 -3.511 17.379 1.00 68.00 265 VAL A CA 1
ATOM 2079 C C . VAL A 1 265 ? -51.723 -3.077 18.801 1.00 68.00 265 VAL A C 1
ATOM 2081 O O . VAL A 1 265 ? -51.614 -3.909 19.708 1.00 68.00 265 VAL A O 1
ATOM 2084 N N . VAL A 1 266 ? -51.507 -1.777 18.990 1.00 66.88 266 VAL A N 1
ATOM 2085 C CA . VAL A 1 266 ? -51.325 -1.195 20.322 1.00 66.88 266 VAL A CA 1
ATOM 2086 C C . VAL A 1 266 ? -52.716 -0.956 20.896 1.00 66.88 266 VAL A C 1
ATOM 2088 O O . VAL A 1 266 ? -53.488 -0.165 20.355 1.00 66.88 266 VAL A O 1
ATOM 2091 N N . GLY A 1 267 ? -53.062 -1.694 21.951 1.00 64.69 267 GLY A N 1
ATOM 2092 C CA . GLY A 1 267 ? -54.300 -1.461 22.690 1.00 64.69 267 GLY A CA 1
ATOM 2093 C C . GLY A 1 267 ? -54.272 -0.117 23.423 1.00 64.69 267 GLY A C 1
ATOM 2094 O O . GLY A 1 267 ? -53.208 0.461 23.640 1.00 64.69 267 GLY A O 1
ATOM 2095 N N . VAL A 1 268 ? -55.445 0.358 23.849 1.00 63.94 268 VAL A N 1
ATOM 2096 C CA . VAL A 1 268 ? -55.629 1.629 24.585 1.00 63.94 268 VAL A CA 1
ATOM 2097 C C . VAL A 1 268 ? -54.818 1.669 25.894 1.00 63.94 268 VAL A C 1
ATOM 2099 O O . VAL A 1 268 ? -54.461 2.737 26.378 1.00 63.94 268 VAL A O 1
ATOM 2102 N N . ASP A 1 269 ? -54.430 0.494 26.393 1.00 62.88 269 ASP A N 1
ATOM 2103 C CA . ASP A 1 269 ? -53.664 0.289 27.624 1.00 62.88 269 ASP A CA 1
ATOM 2104 C C . ASP A 1 269 ? -52.143 0.189 27.370 1.00 62.88 269 ASP A C 1
ATOM 2106 O O . ASP A 1 269 ? -51.397 -0.342 28.191 1.00 62.88 269 ASP A O 1
ATOM 2110 N N . GLY A 1 270 ? -51.670 0.582 26.180 1.00 64.31 270 GLY A N 1
ATOM 2111 C CA . GLY A 1 270 ? -50.256 0.505 25.779 1.00 64.31 270 GLY A CA 1
ATOM 2112 C C . GLY A 1 270 ? -49.732 -0.917 25.537 1.00 64.31 270 GLY A C 1
ATOM 2113 O O . GLY A 1 270 ? -48.570 -1.111 25.174 1.00 64.31 270 GLY A O 1
ATOM 2114 N N . THR A 1 271 ? -50.578 -1.937 25.694 1.00 56.53 271 THR A N 1
ATOM 2115 C CA . THR A 1 271 ? -50.183 -3.337 25.519 1.00 56.53 271 THR A CA 1
ATOM 2116 C C . THR A 1 271 ? -50.125 -3.669 24.030 1.00 56.53 271 THR A C 1
ATOM 2118 O O . THR A 1 271 ? -51.130 -3.606 23.319 1.00 56.53 271 THR A O 1
ATOM 2121 N N . THR A 1 272 ? -48.932 -4.012 23.539 1.00 58.81 272 THR A N 1
ATOM 2122 C CA . THR A 1 272 ? -48.730 -4.380 22.133 1.00 58.81 272 THR A CA 1
ATOM 2123 C C . THR A 1 272 ? -49.055 -5.857 21.961 1.00 58.81 272 THR A C 1
ATOM 2125 O O . THR A 1 272 ? -48.272 -6.719 22.358 1.00 58.81 272 THR A O 1
ATOM 2128 N N . THR A 1 273 ? -50.217 -6.163 21.391 1.00 63.81 273 THR A N 1
ATOM 2129 C CA . THR A 1 273 ? -50.586 -7.549 21.079 1.00 63.81 273 THR A CA 1
ATOM 2130 C C . THR A 1 273 ? -50.365 -7.809 19.596 1.00 63.81 273 THR A C 1
ATOM 2132 O O . THR A 1 273 ? -50.631 -6.964 18.737 1.00 63.81 273 THR A O 1
ATOM 2135 N N . LEU A 1 274 ? -49.802 -8.976 19.292 1.00 56.25 274 LEU A N 1
ATOM 2136 C CA . LEU A 1 274 ? -49.615 -9.423 17.921 1.00 56.25 274 LEU A CA 1
ATOM 2137 C C . LEU A 1 274 ? -50.943 -10.041 17.497 1.00 56.25 274 LEU A C 1
ATOM 2139 O O . LEU A 1 274 ? -51.292 -11.133 17.949 1.00 56.25 274 LEU A O 1
ATOM 2143 N N . ALA A 1 275 ? -51.722 -9.319 16.694 1.00 57.31 275 ALA A N 1
ATOM 2144 C CA . ALA A 1 275 ? -52.947 -9.867 16.142 1.00 57.31 275 ALA A CA 1
ATOM 2145 C C . ALA A 1 275 ? -52.532 -10.961 15.148 1.00 57.31 275 ALA A C 1
ATOM 2147 O O . ALA A 1 275 ? -52.159 -10.680 14.010 1.00 57.31 275 ALA A O 1
ATOM 2148 N N . LEU A 1 276 ? -52.531 -12.216 15.609 1.00 50.56 276 LEU A N 1
ATOM 2149 C CA . LEU A 1 276 ? -52.318 -13.427 14.812 1.00 50.56 276 LEU A CA 1
ATOM 2150 C C . LEU A 1 276 ? -53.508 -13.634 13.858 1.00 50.56 276 LEU A C 1
ATOM 2152 O O . LEU A 1 276 ? -54.252 -14.602 13.959 1.00 50.56 276 LEU A O 1
ATOM 2156 N N . GLY A 1 277 ? -53.712 -12.695 12.941 1.00 48.31 277 GLY A N 1
ATOM 2157 C CA . GLY A 1 277 ? -54.630 -12.795 11.820 1.00 48.31 277 GLY A CA 1
ATOM 2158 C C . GLY A 1 277 ? -53.811 -12.825 10.544 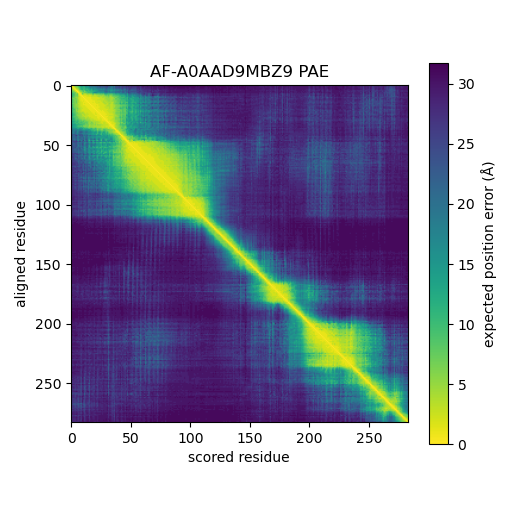1.00 48.31 277 GLY A C 1
ATOM 2159 O O . GLY A 1 277 ? -53.670 -11.807 9.872 1.00 48.31 277 GLY A O 1
ATOM 2160 N N . TRP A 1 278 ? -53.234 -13.982 10.220 1.00 47.31 278 TRP A N 1
ATOM 2161 C CA . TRP A 1 278 ? -52.793 -14.214 8.847 1.00 47.31 278 TRP A CA 1
ATOM 2162 C C . TRP A 1 278 ? -54.044 -14.120 7.963 1.00 47.31 278 TRP A C 1
ATOM 2164 O O . TRP A 1 278 ? -55.044 -14.760 8.304 1.00 47.31 278 TRP A O 1
ATOM 2174 N N . PRO A 1 279 ? -54.049 -13.335 6.870 1.00 44.34 279 PRO A N 1
ATOM 2175 C CA . PRO A 1 279 ? -55.180 -13.343 5.960 1.00 44.34 279 PRO A CA 1
ATOM 2176 C C . PRO A 1 279 ? -55.315 -14.765 5.417 1.00 44.34 279 PRO A C 1
ATOM 2178 O O . PRO A 1 279 ? -54.383 -15.299 4.811 1.00 44.34 279 PRO A O 1
ATOM 2181 N N . ALA A 1 280 ? -56.461 -15.392 5.691 1.00 47.22 280 ALA A N 1
ATOM 2182 C CA . ALA A 1 280 ? -56.836 -16.633 5.043 1.00 47.22 280 ALA A CA 1
ATOM 2183 C C . ALA A 1 280 ? -56.688 -16.425 3.534 1.00 47.22 280 ALA A C 1
ATOM 2185 O O . ALA A 1 280 ? -57.197 -15.450 2.974 1.00 47.22 280 ALA A O 1
ATOM 2186 N N . ARG A 1 281 ? -55.922 -17.315 2.903 1.00 42.78 281 ARG A N 1
ATOM 2187 C CA . ARG A 1 281 ? -55.794 -17.383 1.454 1.00 42.78 281 ARG A CA 1
ATOM 2188 C C . ARG A 1 281 ? -57.206 -17.604 0.910 1.00 42.78 281 ARG A C 1
ATOM 2190 O O . ARG A 1 281 ? -57.795 -18.645 1.173 1.00 42.78 281 ARG A O 1
ATOM 2197 N N . LEU A 1 282 ? -57.765 -16.581 0.271 1.00 47.97 282 LEU A N 1
ATOM 2198 C CA . LEU A 1 282 ? -58.968 -16.718 -0.538 1.00 47.97 282 LEU A CA 1
ATOM 2199 C C . LEU A 1 282 ? -58.581 -17.581 -1.742 1.00 47.97 282 LEU A C 1
ATOM 2201 O O . LEU A 1 282 ? -57.655 -17.213 -2.472 1.00 47.97 282 LEU A O 1
ATOM 2205 N N . ASP A 1 283 ? -59.228 -18.739 -1.851 1.00 51.41 283 ASP A N 1
ATOM 2206 C CA . ASP A 1 283 ? -59.258 -19.570 -3.058 1.00 51.41 283 ASP A CA 1
ATOM 2207 C C . ASP A 1 283 ? -59.981 -18.847 -4.207 1.00 51.41 283 ASP A C 1
ATOM 2209 O O . ASP A 1 283 ? -60.940 -18.084 -3.925 1.00 51.41 283 ASP A O 1
#

Mean predicted aligned error: 23.59 Å

Sequence (283 aa):
MSNETVLSDEYVAELMALEAQDCSVKYSTMGLEAFRSSKPKNLAKPNTRFLRQIIRETTNHNAALLAKEAQESQARLDDLTSANEAKQRRLNPGAGDIRRRQLGDISAILSGRKRNRTVESPVADERDSGTSDTGHEDDDPLDHFIGPFPAVQPTVRGRGRISTASAMDKRFSDSYDPRSDTQPDDDYSEGIGSGGGSKDWDESAEAYRDRQKWKQQGAARLRVAGFTEEQIKKWEKGGPSGEKDLDDVRWRKAGEDREWDRGKVVGVDGTTTLALGWPARLD

Secondary structure (DSSP, 8-state):
--SSSSSSHHHHHHHHHHHHHHHHHHHHHHGGGGGS----TTSPPP-HHHHHHHHHHHHHHHHHHHHHHHHHHHHHHHHHHHHHHHHHHHHS--HHHHHHHHHHHHHHHHTT----------------------------TTGGGSPPPPP-------TT---SS-TTGGGSSTT--GGGGSS----S-SSS-S-TTTHHHHHHHHHHHHHHHHHHHHHHHHHHTT--HHHHHHHHHHTTTT---GGG--PPPTT---TTSTTEEE-TTS-EEE---PPP---

Foldseek 3Di:
DPPCVCVDVVVVVVVVVVVVVVVVVLCVVPNPVSPDDDDPPPDDDPPCVVVVVVVVVVVVVVVVVVVVVVVVVVVVVVVVVVVVVVVVCVVDPDPVNVVVVVVVVVVCVVVVPDDPDDDDDDDDDDDDDDDDDDDDDPDDPCPVVDPDDDDDDPPPPDPDDDPPDDVVVLCVDPPDDPVVVVPDPPVPDDDDDDDDPVCVVVVVVVVVVVVVVVLVVVLVVCVVVVHDNVVSVQCSVCPPVSPQPPVNDDDDDPPDDDPVCVQFDQDPVRDTDRNPCDPDPDD